Protein AF-A0A402B8P5-F1 (afdb_monomer_lite)

Sequence (203 aa):
MTGPEYLEHIAQLLLQYGIIQKVTAEMKRHAGEELHRHATGSYLQRWEVSSACLLETLRHFLPEAPQRLVWFDAEMDDSAYEDLVRRFAAATSGEWSPEQVEYSVNADKNVGDFHCTLDVDVRGAAIHGEWTTPSLKWVANDFLDLIEHIAQTHLSGGFVAIPMHDQTMLFAYLPHSCVRDLAALLDLLEHQYPDFVTFAHTF

Organism: NCBI:txid2014873

Foldseek 3Di:
DDQLVVLVVVQVLCCVLPLAVDDDPVLSVVLVVLQVVVVPPPDDDPQVSVLVSVVVVCCVSPVCFVQLKQKDFQF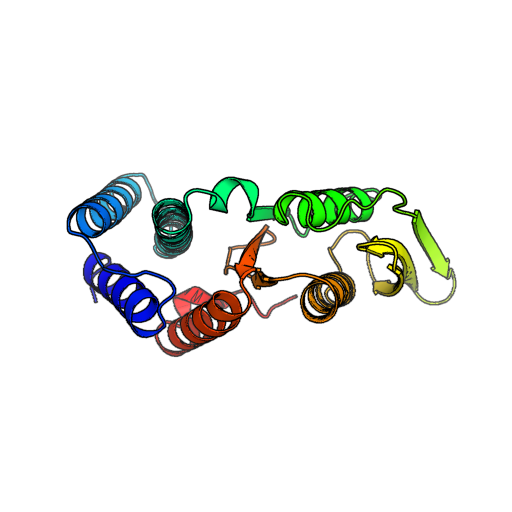DDPPCLLVSVQSNCSNQVPQDDFPDWDWDWDDPVPPLKIKIWTWGDGPNDTDIDIDIDSDPRGDDVSSVVVSQVCCVPRHQWGWAWRADDDRMTMIGTDGPSSRVSVNVVVVVCCVVPVVNHVPVPPD

Secondary structure (DSSP, 8-state):
--HHHHHHHHHHHHHHTTSSS---HHHHHHHHHHHHHHHHSTT--HHHHHHHHHHHHHHHH-TTGGGGEEEEESB--TTHHHHHHHHHHHHTTTS---S--EEEEEE-TTTSPEEEEEEEEETTEEEEEEEEES-TTB--HHHHHHHHHHHHHHSSEEEEEEP-STTEEEEEEEEHHHHHHHHHHHHHHHHH-GGGTTTTT--

Structure (mmCIF, N/CA/C/O backbone):
data_AF-A0A402B8P5-F1
#
_entry.id   AF-A0A402B8P5-F1
#
loop_
_atom_site.group_PDB
_atom_site.id
_atom_site.type_symbol
_atom_site.label_atom_id
_atom_site.label_alt_id
_atom_site.label_comp_id
_atom_site.label_asym_id
_atom_site.label_entity_id
_atom_site.label_seq_id
_atom_site.pdbx_PDB_ins_code
_atom_site.Cartn_x
_atom_site.Cartn_y
_atom_site.Cartn_z
_atom_site.occupancy
_atom_site.B_iso_or_equiv
_atom_site.auth_seq_id
_atom_site.auth_comp_id
_atom_site.auth_asym_id
_atom_site.auth_atom_id
_atom_site.pdbx_PDB_model_num
ATOM 1 N N . MET A 1 1 ? -12.156 23.850 -10.712 1.00 46.97 1 MET A N 1
ATOM 2 C CA . MET A 1 1 ? -12.027 23.875 -9.246 1.00 46.97 1 MET A CA 1
ATOM 3 C C . MET A 1 1 ? -10.675 24.426 -8.852 1.00 46.97 1 MET A C 1
ATOM 5 O O . MET A 1 1 ? -9.707 24.220 -9.579 1.00 46.97 1 MET A O 1
ATOM 9 N N . THR A 1 2 ? -10.614 25.117 -7.721 1.00 52.38 2 THR A N 1
ATOM 10 C CA . THR A 1 2 ? -9.363 25.491 -7.048 1.00 52.38 2 THR A CA 1
ATOM 11 C C . THR A 1 2 ? -8.866 24.328 -6.170 1.00 52.38 2 THR A C 1
ATOM 13 O O . THR A 1 2 ? -9.657 23.479 -5.768 1.00 52.38 2 THR A O 1
ATOM 16 N N . GLY A 1 3 ? -7.566 24.257 -5.859 1.00 52.09 3 GLY A N 1
ATOM 17 C CA . GLY A 1 3 ? -7.010 23.213 -4.975 1.00 52.09 3 GLY A CA 1
ATOM 18 C C . GLY A 1 3 ? -7.740 23.047 -3.622 1.00 52.09 3 GLY A C 1
ATOM 19 O O . GLY A 1 3 ? -7.945 21.916 -3.192 1.00 52.09 3 GLY A O 1
ATOM 20 N N . PRO A 1 4 ? -8.211 24.126 -2.966 1.00 53.16 4 PRO A N 1
ATOM 21 C CA . PRO A 1 4 ? -9.012 24.023 -1.742 1.00 53.16 4 PRO A CA 1
ATOM 22 C C . PRO A 1 4 ? -10.372 23.329 -1.923 1.00 53.16 4 PRO A C 1
ATOM 24 O O . PRO A 1 4 ? -10.773 22.551 -1.062 1.00 53.16 4 PRO A O 1
ATOM 27 N N . GLU A 1 5 ? -11.061 23.560 -3.046 1.00 55.88 5 GLU A N 1
ATOM 28 C CA . GLU A 1 5 ? -12.340 22.894 -3.358 1.00 55.88 5 GLU A CA 1
ATOM 29 C C . GLU A 1 5 ? -12.146 21.382 -3.547 1.00 55.88 5 GLU A C 1
ATOM 31 O O . GLU A 1 5 ? -12.995 20.588 -3.150 1.00 55.88 5 GLU A O 1
ATOM 36 N N . TYR A 1 6 ? -10.992 20.986 -4.088 1.00 55.72 6 TYR A N 1
ATOM 37 C CA . TYR A 1 6 ? -10.606 19.591 -4.283 1.00 55.72 6 TYR A CA 1
ATOM 38 C C . TYR A 1 6 ? -10.385 18.844 -2.956 1.00 55.72 6 TYR A C 1
ATOM 40 O O . TYR A 1 6 ? -10.921 17.754 -2.760 1.00 55.72 6 TYR A O 1
ATOM 48 N N . LEU A 1 7 ? -9.661 19.441 -2.003 1.00 56.81 7 LEU A N 1
ATOM 49 C CA . LEU A 1 7 ? -9.421 18.815 -0.692 1.00 56.81 7 LEU A CA 1
ATOM 50 C C . LEU A 1 7 ? -10.666 18.792 0.187 1.00 56.81 7 LEU A C 1
ATOM 52 O O . LEU A 1 7 ? -10.872 17.853 0.955 1.00 56.81 7 LEU A O 1
ATOM 56 N N . GLU A 1 8 ? -11.526 19.798 0.051 1.00 63.12 8 GLU A N 1
ATOM 57 C CA . GLU A 1 8 ? -12.833 19.787 0.692 1.00 63.12 8 GLU A CA 1
ATOM 58 C C . GLU A 1 8 ? -13.724 18.672 0.128 1.00 63.12 8 GLU A C 1
ATOM 60 O O . GLU A 1 8 ? -14.403 18.002 0.903 1.00 63.12 8 GLU A O 1
ATOM 65 N N . HIS A 1 9 ? -13.654 18.399 -1.178 1.00 58.34 9 HIS A N 1
ATOM 66 C CA . HIS A 1 9 ? -14.361 17.278 -1.794 1.00 58.34 9 HIS A CA 1
ATOM 67 C C . HIS A 1 9 ? -13.836 15.916 -1.311 1.00 58.34 9 HIS A C 1
ATOM 69 O O . HIS A 1 9 ? -14.629 15.076 -0.891 1.00 58.34 9 HIS A O 1
ATOM 75 N N . ILE A 1 10 ? -12.511 15.723 -1.264 1.00 61.00 10 ILE A N 1
ATOM 76 C CA . ILE A 1 10 ? -11.885 14.508 -0.709 1.00 61.00 10 ILE A CA 1
ATOM 77 C C . ILE A 1 10 ? -12.300 14.304 0.749 1.00 61.00 10 ILE A C 1
ATOM 79 O O . ILE A 1 10 ? -12.768 13.230 1.114 1.00 61.00 10 ILE A O 1
ATOM 83 N N . ALA A 1 11 ? -12.195 15.336 1.588 1.00 63.09 11 ALA A N 1
ATOM 84 C CA . ALA A 1 11 ? -12.572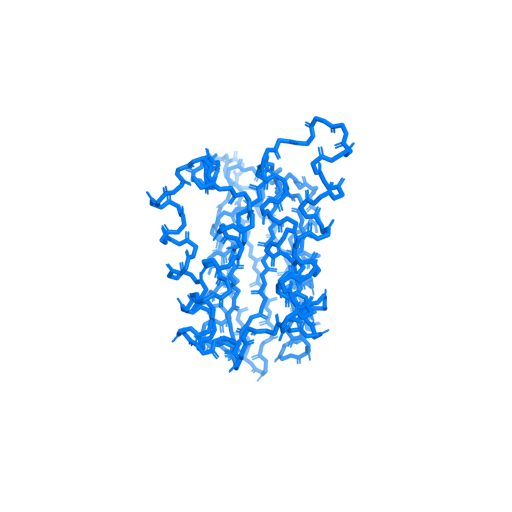 15.239 2.994 1.00 63.09 11 ALA A CA 1
ATOM 85 C C . ALA A 1 11 ? -14.074 14.952 3.176 1.00 63.09 11 ALA A C 1
ATOM 87 O O . ALA A 1 11 ? -14.452 14.190 4.063 1.00 63.09 11 ALA A O 1
ATOM 88 N N . GLN A 1 12 ? -14.942 15.524 2.336 1.00 63.09 12 GLN A N 1
ATOM 89 C CA . GLN A 1 12 ? -16.375 15.220 2.346 1.00 63.09 12 GLN A CA 1
ATOM 90 C C . GLN A 1 12 ? -16.668 13.779 1.926 1.00 63.09 12 GLN A C 1
ATOM 92 O O . GLN A 1 12 ? -17.519 13.145 2.544 1.00 63.09 12 GLN A O 1
ATOM 97 N N . LEU A 1 13 ? -15.949 13.243 0.939 1.00 55.53 13 LEU A N 1
ATOM 98 C CA . LEU A 1 13 ? -16.084 11.845 0.536 1.00 55.53 13 LEU A CA 1
ATOM 99 C C . LEU A 1 13 ? -15.593 10.908 1.646 1.00 55.53 13 LEU A C 1
ATOM 101 O O . LEU A 1 13 ? -16.331 10.016 2.054 1.00 55.53 13 LEU A O 1
ATOM 105 N N . LEU A 1 14 ? -14.423 11.174 2.235 1.00 58.31 14 LEU A N 1
ATOM 106 C CA . LEU A 1 14 ? -13.923 10.427 3.396 1.00 58.31 14 LEU A CA 1
ATOM 107 C C . LEU A 1 14 ? -14.926 10.440 4.567 1.00 58.31 14 LEU A C 1
ATOM 109 O O . LEU A 1 14 ? -15.064 9.441 5.274 1.00 58.31 14 LEU A O 1
ATOM 113 N N . LEU A 1 15 ? -15.636 11.559 4.777 1.00 61.94 15 LEU A N 1
ATOM 114 C CA . LEU A 1 15 ? -16.684 11.682 5.797 1.00 61.94 15 LEU A CA 1
ATOM 115 C C . LEU A 1 15 ? -17.937 10.883 5.429 1.00 61.94 15 LEU A C 1
ATOM 117 O O . LEU A 1 15 ? -18.486 10.183 6.275 1.00 61.94 15 LEU A O 1
ATOM 121 N N . GLN A 1 16 ? -18.390 10.988 4.179 1.00 57.91 16 GLN A N 1
ATOM 122 C CA . GLN A 1 16 ? -19.566 10.282 3.669 1.00 57.91 16 GLN A CA 1
ATOM 123 C C . GLN A 1 16 ? -19.410 8.766 3.794 1.00 57.91 16 GLN A C 1
ATOM 125 O O . GLN A 1 16 ? -20.371 8.080 4.139 1.00 57.91 16 GLN A O 1
ATOM 130 N N . TYR A 1 17 ? -18.207 8.259 3.543 1.00 49.62 17 TYR A N 1
ATOM 131 C CA . TYR A 1 17 ? -17.907 6.841 3.675 1.00 49.62 17 TYR A CA 1
ATOM 132 C C . TYR A 1 17 ? -17.532 6.418 5.107 1.00 49.62 17 TYR A C 1
ATOM 134 O O . TYR A 1 17 ? -17.361 5.242 5.387 1.00 49.62 17 TYR A O 1
ATOM 142 N N . GLY A 1 18 ? -17.453 7.347 6.063 1.00 48.06 18 GLY A N 1
ATOM 143 C CA . GLY A 1 18 ? -17.183 7.012 7.465 1.00 48.06 18 GLY A CA 1
ATOM 144 C C . GLY A 1 18 ? -15.732 6.626 7.761 1.00 48.06 18 GLY A C 1
ATOM 145 O O . GLY A 1 18 ? -15.447 6.167 8.867 1.00 48.06 18 GLY A O 1
ATOM 146 N N . ILE A 1 19 ? -14.807 6.869 6.823 1.00 52.03 19 ILE A N 1
ATOM 147 C CA . ILE A 1 19 ? -13.357 6.780 7.067 1.00 52.03 19 ILE A CA 1
ATOM 148 C C . ILE A 1 19 ? -12.959 7.801 8.137 1.00 52.03 19 ILE A C 1
ATOM 150 O O . ILE A 1 19 ? -12.095 7.545 8.975 1.00 52.03 19 ILE A O 1
ATOM 154 N N . ILE A 1 20 ? -13.622 8.960 8.133 1.00 53.94 20 ILE A N 1
ATOM 155 C CA . ILE A 1 20 ? -13.419 10.029 9.110 1.00 53.94 20 ILE A CA 1
ATOM 156 C C . ILE A 1 20 ? -14.757 10.380 9.754 1.00 53.94 20 ILE A C 1
ATOM 158 O O . ILE A 1 20 ? -15.797 10.365 9.104 1.00 53.94 20 ILE A O 1
ATOM 162 N N . GLN A 1 21 ? -14.746 10.739 11.037 1.00 54.84 21 GLN A N 1
ATOM 163 C CA . GLN A 1 21 ? -15.988 11.051 11.759 1.00 54.84 21 GLN A CA 1
ATOM 164 C C . GLN A 1 21 ? -16.497 12.481 11.525 1.00 54.84 21 GLN A C 1
ATOM 166 O O . GLN A 1 21 ? -17.674 12.761 11.748 1.00 54.84 21 GLN A O 1
ATOM 171 N N . LYS A 1 22 ? -15.617 13.413 11.135 1.00 64.25 22 LYS A N 1
ATOM 172 C CA . LYS A 1 22 ? -15.956 14.817 10.850 1.00 64.25 22 LYS A CA 1
ATOM 173 C C . LYS A 1 22 ? -14.858 15.507 10.043 1.00 64.25 22 LYS A C 1
ATOM 175 O O . LYS A 1 22 ? -13.682 15.202 10.216 1.00 64.25 22 LYS A O 1
ATOM 180 N N . VAL A 1 23 ? -15.241 16.513 9.256 1.00 57.38 23 VAL A N 1
ATOM 181 C CA . VAL A 1 23 ? -14.299 17.469 8.655 1.00 57.38 23 VAL A CA 1
ATOM 182 C C . VAL A 1 23 ? -14.128 18.667 9.591 1.00 57.38 23 VAL A C 1
ATOM 184 O O . VAL A 1 23 ? -15.070 19.434 9.787 1.00 57.38 23 VAL A O 1
ATOM 187 N N . THR A 1 24 ? -12.952 18.834 10.204 1.00 64.44 24 THR A N 1
ATOM 188 C CA . THR A 1 24 ? -12.683 19.946 11.137 1.00 64.44 24 THR A CA 1
ATOM 189 C C . THR A 1 24 ? -12.107 21.177 10.431 1.00 64.44 24 THR A C 1
ATOM 191 O O . THR A 1 24 ? -11.555 21.092 9.336 1.00 64.44 24 THR A O 1
ATOM 194 N N . ALA A 1 25 ? -12.215 22.347 11.068 1.00 62.69 25 ALA A N 1
ATOM 195 C CA . ALA A 1 25 ? -11.606 23.580 10.563 1.00 62.69 25 ALA A CA 1
ATOM 196 C C . ALA A 1 25 ? -10.068 23.502 10.519 1.00 62.69 25 ALA A C 1
ATOM 198 O O . ALA A 1 25 ? -9.443 24.084 9.637 1.00 62.69 25 ALA A O 1
ATOM 199 N N . GLU A 1 26 ? -9.463 22.753 11.442 1.00 61.00 26 GLU A N 1
ATOM 200 C CA . GLU A 1 26 ? -8.016 22.560 11.514 1.00 61.00 26 GLU A CA 1
ATOM 201 C C . GLU A 1 26 ? -7.486 21.727 10.348 1.00 61.00 26 GLU A C 1
ATOM 203 O O . GLU A 1 26 ? -6.471 22.081 9.755 1.00 61.00 26 GLU A O 1
ATOM 208 N N . MET A 1 27 ? -8.234 20.704 9.938 1.00 57.59 27 MET A N 1
ATOM 209 C CA . MET A 1 27 ? -7.926 19.929 8.739 1.00 57.59 27 MET A CA 1
ATOM 210 C C . MET A 1 27 ? -7.977 20.777 7.473 1.00 57.59 27 MET A C 1
ATOM 212 O O . MET A 1 27 ? -7.067 20.712 6.656 1.00 57.59 27 MET A O 1
ATOM 216 N N . LYS A 1 28 ? -9.018 21.609 7.323 1.00 56.91 28 LYS A N 1
ATOM 217 C CA . LYS A 1 28 ? -9.129 22.525 6.179 1.00 56.91 28 LYS A CA 1
ATOM 218 C C . LYS A 1 28 ? -7.974 23.527 6.158 1.00 56.91 28 LYS A C 1
ATOM 220 O O . LYS A 1 28 ? -7.437 23.815 5.092 1.00 56.91 28 LYS A O 1
ATOM 225 N N . ARG A 1 29 ? -7.574 24.029 7.333 1.00 62.81 29 ARG A N 1
ATOM 226 C CA . ARG A 1 29 ? -6.425 24.929 7.490 1.00 62.81 29 ARG A CA 1
ATOM 227 C C . ARG A 1 29 ? -5.124 24.242 7.072 1.00 62.81 29 ARG A C 1
ATOM 229 O O . ARG A 1 29 ? -4.419 24.797 6.243 1.00 62.81 29 ARG A O 1
ATOM 236 N N . HIS A 1 30 ? -4.841 23.042 7.578 1.00 59.81 30 HIS A N 1
ATOM 237 C CA . HIS A 1 30 ? -3.630 22.290 7.232 1.00 59.81 30 HIS A CA 1
ATOM 238 C C . HIS A 1 30 ? -3.570 21.931 5.747 1.00 59.81 30 HIS A C 1
ATOM 240 O O . HIS A 1 30 ? -2.569 22.195 5.092 1.00 59.81 30 HIS A O 1
ATOM 246 N N . ALA A 1 31 ? -4.667 21.413 5.198 1.00 56.94 31 ALA A N 1
ATOM 247 C CA . ALA A 1 31 ? -4.802 21.109 3.780 1.00 56.94 31 ALA A CA 1
ATOM 248 C C . ALA A 1 31 ? -4.542 22.357 2.905 1.00 56.94 31 ALA A C 1
ATOM 250 O O . ALA A 1 31 ? -3.816 22.297 1.913 1.00 56.94 31 ALA A O 1
ATOM 251 N N . GLY A 1 32 ? -5.077 23.515 3.313 1.00 55.91 32 GLY A N 1
ATOM 252 C CA . GLY A 1 32 ? -4.828 24.805 2.666 1.00 55.91 32 GLY A CA 1
ATOM 253 C C . GLY A 1 32 ? -3.391 25.319 2.822 1.00 55.91 32 GLY A C 1
ATOM 254 O O . GLY A 1 32 ? -2.848 25.890 1.879 1.00 55.91 32 GLY A O 1
ATOM 255 N N . GLU A 1 33 ? -2.760 25.110 3.978 1.00 63.38 33 GLU A N 1
ATOM 256 C CA . GLU A 1 33 ? -1.367 25.488 4.244 1.00 63.38 33 GLU A CA 1
ATOM 257 C C . GLU A 1 33 ? -0.375 24.640 3.447 1.00 63.38 33 GLU A C 1
ATOM 259 O O . GLU A 1 33 ? 0.586 25.196 2.918 1.00 63.38 33 GLU A O 1
ATOM 264 N N . GLU A 1 34 ? -0.617 23.335 3.303 1.00 58.12 34 GLU A N 1
ATOM 265 C CA . GLU A 1 34 ? 0.190 22.459 2.446 1.00 58.12 34 GLU A CA 1
ATOM 266 C C . GLU A 1 34 ? 0.017 22.820 0.971 1.00 58.12 34 GLU A C 1
ATOM 268 O O . GLU A 1 34 ? 1.008 23.054 0.281 1.00 58.12 34 GLU A O 1
ATOM 273 N N . LEU A 1 35 ? -1.225 22.998 0.501 1.00 53.78 35 LEU A N 1
ATOM 274 C CA . LEU A 1 35 ? -1.493 23.530 -0.841 1.00 53.78 35 LEU A CA 1
ATOM 275 C C . LEU A 1 35 ? -0.738 24.835 -1.092 1.00 53.78 35 LEU A C 1
ATOM 277 O O . LEU A 1 35 ? -0.148 25.009 -2.154 1.00 53.78 35 LEU A O 1
ATOM 281 N N . HIS A 1 36 ? -0.756 25.758 -0.129 1.00 56.53 36 HIS A N 1
ATOM 282 C CA . HIS A 1 36 ? -0.092 27.050 -0.257 1.00 56.53 36 HIS A CA 1
ATOM 283 C C . HIS A 1 36 ? 1.436 26.920 -0.253 1.00 56.53 36 HIS A C 1
ATOM 285 O O . HIS A 1 36 ? 2.105 27.557 -1.069 1.00 56.53 36 HIS A O 1
ATOM 291 N N . ARG A 1 37 ? 1.994 26.072 0.619 1.00 60.69 37 ARG A N 1
ATOM 292 C CA . ARG A 1 37 ? 3.434 25.789 0.703 1.00 60.69 37 ARG A CA 1
ATOM 293 C C . ARG A 1 37 ? 3.951 25.157 -0.585 1.00 60.69 37 ARG A C 1
ATOM 295 O O . ARG A 1 37 ? 4.964 25.598 -1.120 1.00 60.69 37 ARG A O 1
ATOM 302 N N . HIS A 1 38 ? 3.222 24.189 -1.126 1.00 52.88 38 HIS A N 1
ATOM 303 C CA . HIS A 1 38 ? 3.582 23.528 -2.374 1.00 52.88 38 HIS A CA 1
ATOM 304 C C . HIS A 1 38 ? 3.302 24.391 -3.614 1.00 52.88 38 HIS A C 1
ATOM 306 O O . HIS A 1 38 ? 4.047 24.318 -4.582 1.00 52.88 38 HIS A O 1
ATOM 312 N N . ALA A 1 39 ? 2.303 25.280 -3.581 1.00 51.38 39 ALA A N 1
ATOM 313 C CA . ALA A 1 39 ? 2.069 26.252 -4.654 1.00 51.38 39 ALA A CA 1
ATOM 314 C C . ALA A 1 39 ? 3.121 27.379 -4.708 1.00 51.38 39 ALA A C 1
ATOM 316 O O . ALA A 1 39 ? 3.246 28.048 -5.733 1.00 51.38 39 ALA A O 1
ATOM 317 N N . THR A 1 40 ? 3.850 27.623 -3.613 1.00 52.66 40 THR A N 1
ATOM 318 C CA . THR A 1 40 ? 4.857 28.696 -3.501 1.00 52.66 40 THR A CA 1
ATOM 319 C C . THR A 1 40 ? 6.299 28.191 -3.636 1.00 52.66 40 THR A C 1
ATOM 321 O O . THR A 1 40 ? 7.186 28.984 -3.957 1.00 52.66 40 THR A O 1
ATOM 324 N N . GLY A 1 41 ? 6.543 26.886 -3.467 1.00 47.91 41 GLY A N 1
ATOM 325 C CA . GLY A 1 41 ? 7.823 26.228 -3.742 1.00 47.91 41 GLY A CA 1
ATOM 326 C C . GLY A 1 41 ? 7.895 25.696 -5.176 1.00 47.91 41 GLY A C 1
ATOM 327 O O . GLY A 1 41 ? 7.225 24.730 -5.501 1.00 47.91 41 GLY A O 1
ATOM 328 N N . SER A 1 42 ? 8.684 26.357 -6.028 1.00 44.59 42 SER A N 1
ATOM 329 C CA . SER A 1 42 ? 9.164 25.937 -7.365 1.00 44.59 42 SER A CA 1
ATOM 330 C C . SER A 1 42 ? 8.535 24.691 -8.023 1.00 44.59 42 SER A C 1
ATOM 332 O O . SER A 1 42 ? 8.811 23.583 -7.585 1.00 44.59 42 SER A O 1
ATOM 334 N N . TYR A 1 43 ? 7.846 24.879 -9.159 1.00 43.19 43 TYR A N 1
ATOM 335 C CA . TYR A 1 43 ? 7.595 23.895 -10.240 1.00 43.19 43 TYR A CA 1
ATOM 336 C C . TYR A 1 43 ? 7.161 22.464 -9.867 1.00 43.19 43 TYR A C 1
ATOM 338 O O . TYR A 1 43 ? 7.192 21.599 -10.740 1.00 43.19 43 TYR A O 1
ATOM 346 N N . LEU A 1 44 ? 6.700 22.207 -8.644 1.00 44.59 44 LEU A N 1
ATOM 347 C CA . LEU A 1 44 ? 6.038 20.947 -8.341 1.00 44.59 44 LEU A CA 1
ATOM 348 C C . LEU A 1 44 ? 4.745 20.909 -9.153 1.00 44.59 44 LEU A C 1
ATOM 350 O O . LEU A 1 44 ? 3.937 21.851 -9.140 1.00 44.59 44 LEU A O 1
ATOM 354 N N . GLN A 1 45 ? 4.596 19.862 -9.954 1.00 53.22 45 GLN A N 1
ATOM 355 C CA . GLN A 1 45 ? 3.430 19.713 -10.807 1.00 53.22 45 GLN A CA 1
ATOM 356 C C . GLN A 1 45 ? 2.202 19.523 -9.902 1.00 53.22 45 GLN A C 1
ATOM 358 O O . GLN A 1 45 ? 2.298 18.979 -8.805 1.00 53.22 45 GLN A O 1
ATOM 363 N N . ARG A 1 46 ? 1.027 20.016 -10.323 1.00 51.59 46 ARG A N 1
ATOM 364 C CA . ARG A 1 46 ? -0.193 20.099 -9.484 1.00 51.59 46 ARG A CA 1
ATOM 365 C C . ARG A 1 46 ? -0.564 18.797 -8.749 1.00 51.59 46 ARG A C 1
ATOM 367 O O . ARG A 1 46 ? -1.269 18.873 -7.750 1.00 51.59 46 ARG A O 1
ATOM 374 N N . TRP A 1 47 ? -0.104 17.646 -9.229 1.00 51.00 47 TRP A N 1
ATOM 375 C CA . TRP A 1 47 ? -0.388 16.314 -8.706 1.00 51.00 47 TRP A CA 1
ATOM 376 C C . TRP A 1 47 ? 0.541 15.872 -7.556 1.00 51.00 47 TRP A C 1
ATOM 378 O O . TRP A 1 47 ? 0.064 15.181 -6.660 1.00 51.00 47 TRP A O 1
ATOM 388 N N . GLU A 1 48 ? 1.801 16.329 -7.476 1.00 51.34 48 GLU A N 1
ATOM 389 C CA . GLU A 1 48 ? 2.673 16.073 -6.303 1.00 51.34 48 GLU A CA 1
ATOM 390 C C . GLU A 1 48 ? 2.037 16.664 -5.046 1.00 51.34 48 GLU A C 1
ATOM 392 O O . GLU A 1 48 ? 2.060 16.085 -3.961 1.00 51.34 48 GLU A O 1
ATOM 397 N N . VAL A 1 49 ? 1.368 17.801 -5.239 1.00 55.56 49 VAL A N 1
ATOM 398 C CA . VAL A 1 49 ? 0.559 18.465 -4.224 1.00 55.56 49 VAL A CA 1
ATOM 399 C C . VAL A 1 49 ? -0.658 17.623 -3.846 1.00 55.56 49 VAL A C 1
ATOM 401 O O . VAL A 1 49 ? -1.018 17.584 -2.676 1.00 55.56 49 VAL A O 1
ATOM 404 N N . SER A 1 50 ? -1.283 16.917 -4.791 1.00 56.28 50 SER A N 1
ATOM 405 C CA . SER A 1 50 ? -2.451 16.068 -4.533 1.00 56.28 50 SER A CA 1
ATOM 406 C C . SER A 1 50 ? -2.099 14.805 -3.743 1.00 56.28 50 SER A C 1
ATOM 408 O O . SER A 1 50 ? -2.794 14.517 -2.770 1.00 56.28 50 SER A O 1
ATOM 410 N N . SER A 1 51 ? -1.013 14.100 -4.084 1.00 57.91 51 SER A N 1
ATOM 411 C CA . SER A 1 51 ? -0.558 12.922 -3.324 1.00 57.91 51 SER A CA 1
ATOM 412 C C . SER A 1 51 ? -0.007 13.311 -1.951 1.00 57.91 51 SER A C 1
ATOM 414 O O . SER A 1 51 ? -0.343 12.660 -0.964 1.00 57.91 51 SER A O 1
ATOM 416 N N . ALA A 1 52 ? 0.746 14.415 -1.841 1.00 61.12 52 ALA A N 1
ATOM 417 C CA . ALA A 1 52 ? 1.195 14.948 -0.550 1.00 61.12 52 ALA A CA 1
ATOM 418 C C . ALA A 1 52 ? 0.016 15.387 0.333 1.00 61.12 52 ALA A C 1
ATOM 420 O O . ALA A 1 52 ? -0.016 15.088 1.527 1.00 61.12 52 ALA A O 1
ATOM 421 N N . CYS A 1 53 ? -0.999 16.033 -0.251 1.00 60.06 53 CYS A N 1
ATOM 422 C CA . CYS A 1 53 ? -2.210 16.391 0.479 1.00 60.06 53 CYS A CA 1
ATOM 423 C C . CYS A 1 53 ? -3.021 15.159 0.881 1.00 60.06 53 CYS A C 1
ATOM 425 O O . CYS A 1 53 ? -3.533 15.145 1.994 1.00 60.06 53 CYS A O 1
ATOM 427 N N . LEU A 1 54 ? -3.141 14.131 0.034 1.00 65.44 54 LEU A N 1
ATOM 428 C CA . LEU A 1 54 ? -3.808 12.874 0.385 1.00 65.44 54 LEU A CA 1
ATOM 429 C C . LEU A 1 54 ? -3.055 12.147 1.506 1.00 65.44 54 LEU A C 1
ATOM 431 O O . LEU A 1 54 ? -3.679 11.700 2.460 1.00 65.44 54 LEU A O 1
ATOM 435 N N . LEU A 1 55 ? -1.726 12.098 1.443 1.00 64.38 55 LEU A N 1
ATOM 436 C CA . LEU A 1 55 ? -0.870 11.569 2.503 1.00 64.38 55 LEU A CA 1
ATOM 437 C C . LEU A 1 55 ? -1.054 12.320 3.820 1.00 64.38 55 LEU A C 1
ATOM 439 O O . LEU A 1 55 ? -1.244 11.683 4.849 1.00 64.38 55 LEU A O 1
ATOM 443 N N . GLU A 1 56 ? -1.042 13.653 3.813 1.00 62.56 56 GLU A N 1
ATOM 444 C CA . GLU A 1 56 ? -1.250 14.428 5.043 1.00 62.56 56 GLU A CA 1
ATOM 445 C C . GLU A 1 56 ? -2.681 14.343 5.569 1.00 62.56 56 GLU A C 1
ATOM 447 O O . GLU A 1 56 ? -2.916 14.271 6.774 1.00 62.56 56 GLU A O 1
ATOM 452 N N . THR A 1 57 ? -3.646 14.264 4.659 1.00 63.53 57 THR A N 1
ATOM 453 C CA . THR A 1 57 ? -5.042 13.955 4.965 1.00 63.53 57 THR A CA 1
ATOM 454 C C . THR A 1 57 ? -5.101 12.611 5.697 1.00 63.53 57 THR A C 1
ATOM 456 O O . THR A 1 57 ? -5.569 12.549 6.833 1.00 63.53 57 THR A O 1
ATOM 459 N N . LEU A 1 58 ? -4.519 11.554 5.125 1.00 65.81 58 LEU A N 1
ATOM 460 C CA . LEU A 1 58 ? -4.434 10.233 5.749 1.00 65.81 58 LEU A CA 1
ATOM 461 C C . LEU A 1 58 ? -3.698 10.275 7.095 1.00 65.81 58 LEU A C 1
ATOM 463 O O . LEU A 1 58 ? -4.214 9.728 8.062 1.00 65.81 58 LEU A O 1
ATOM 467 N N . ARG A 1 59 ? -2.561 10.972 7.209 1.00 65.06 59 ARG A N 1
ATOM 468 C CA . ARG A 1 59 ? -1.805 11.136 8.467 1.00 65.06 59 ARG A CA 1
ATOM 469 C C . ARG A 1 59 ? -2.610 11.818 9.566 1.00 65.06 59 ARG A C 1
ATOM 471 O O . ARG A 1 59 ? -2.506 11.435 10.729 1.00 65.06 59 ARG A O 1
ATOM 478 N N . HIS A 1 60 ? -3.404 12.825 9.217 1.00 58.84 60 HIS A N 1
ATOM 479 C CA . HIS A 1 60 ? -4.235 13.536 10.183 1.00 58.84 60 HIS A CA 1
ATOM 480 C C . HIS A 1 60 ? -5.417 12.682 10.660 1.00 58.84 60 HIS A C 1
ATOM 482 O O . HIS A 1 60 ? -5.822 12.758 11.819 1.00 58.84 60 HIS A O 1
ATOM 488 N N . PHE A 1 61 ? -5.976 11.859 9.774 1.00 54.06 61 PHE A N 1
ATOM 489 C CA . PHE A 1 61 ? -7.135 11.019 10.083 1.00 54.06 61 PHE A CA 1
ATOM 490 C C . PHE A 1 61 ? -6.806 9.681 10.713 1.00 54.06 61 PHE A C 1
ATOM 492 O O . PHE A 1 61 ? -7.622 9.104 11.429 1.00 54.06 61 PHE A O 1
ATOM 499 N N . LEU A 1 62 ? -5.609 9.198 10.441 1.00 62.72 62 LEU A N 1
ATOM 500 C CA . LEU A 1 62 ? -5.085 7.946 10.921 1.00 62.72 62 LEU A CA 1
ATOM 501 C C . LEU A 1 62 ? -3.741 8.301 11.554 1.00 62.72 62 LEU A C 1
ATOM 503 O O . LEU A 1 62 ? -2.717 8.226 10.887 1.00 62.72 62 LEU A O 1
ATOM 507 N N . PRO A 1 63 ? -3.705 8.730 12.825 1.00 59.28 63 PRO A N 1
ATOM 508 C CA . PRO A 1 63 ? -2.453 9.126 13.474 1.00 59.28 63 PRO A CA 1
ATOM 509 C C . PRO A 1 63 ? -1.422 7.984 13.532 1.00 59.28 63 PRO A C 1
ATOM 511 O O . PRO A 1 63 ? -0.226 8.234 13.648 1.00 59.28 63 PRO A O 1
ATOM 514 N N . GLU A 1 64 ? -1.869 6.733 13.387 1.00 65.88 64 GLU A N 1
ATOM 515 C CA . GLU A 1 64 ? -1.011 5.553 13.224 1.00 65.88 64 GLU A CA 1
ATOM 516 C C . GLU A 1 64 ? -0.545 5.322 11.773 1.00 65.88 64 GLU A C 1
ATOM 518 O O . GLU A 1 64 ? 0.370 4.534 11.544 1.00 65.88 64 GLU A O 1
ATOM 523 N N . ALA A 1 65 ? -1.126 6.012 10.782 1.00 62.84 65 ALA A N 1
ATOM 524 C CA . ALA A 1 65 ? -0.851 5.805 9.362 1.00 62.84 65 ALA A CA 1
ATOM 525 C C . ALA A 1 65 ? 0.621 5.879 8.982 1.00 62.84 65 ALA A C 1
ATOM 527 O O . ALA A 1 65 ? 1.004 5.027 8.196 1.00 62.84 65 ALA A O 1
ATOM 528 N N . PRO A 1 66 ? 1.482 6.778 9.508 1.00 68.12 66 PRO A N 1
ATOM 529 C CA . PRO A 1 66 ? 2.887 6.788 9.102 1.00 68.12 66 PRO A CA 1
ATOM 530 C C . PRO A 1 66 ? 3.581 5.429 9.259 1.00 68.12 66 PRO A C 1
ATOM 532 O O . PRO A 1 66 ? 4.455 5.104 8.467 1.00 68.12 66 PRO A O 1
ATOM 535 N N . GLN A 1 67 ? 3.180 4.640 10.261 1.00 80.25 67 GLN A N 1
ATOM 536 C CA . GLN A 1 67 ? 3.714 3.298 10.505 1.00 80.25 67 GLN A 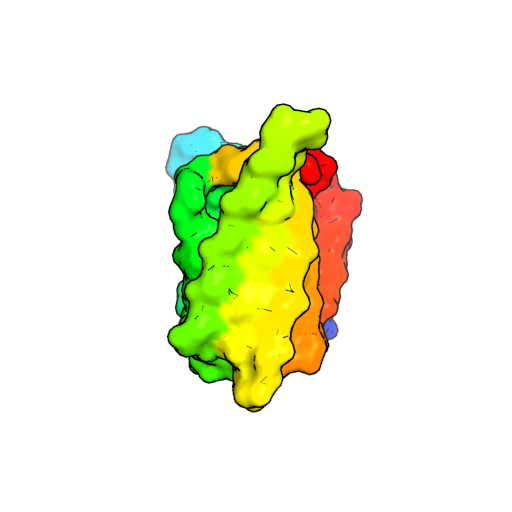CA 1
ATOM 537 C C . GLN A 1 67 ? 3.006 2.216 9.685 1.00 80.25 67 GLN A C 1
ATOM 539 O O . GLN A 1 67 ? 3.496 1.099 9.630 1.00 80.25 67 GLN A O 1
ATOM 544 N N . ARG A 1 68 ? 1.877 2.549 9.050 1.00 85.19 68 ARG A N 1
ATOM 545 C CA . ARG A 1 68 ? 1.037 1.686 8.207 1.00 85.19 68 ARG A CA 1
ATOM 546 C C . ARG A 1 68 ? 1.199 1.965 6.709 1.00 85.19 68 ARG A C 1
ATOM 548 O O . ARG A 1 68 ? 0.409 1.471 5.905 1.00 85.19 68 ARG A O 1
ATOM 555 N N . LEU A 1 69 ? 2.181 2.784 6.336 1.00 87.88 69 LEU A N 1
ATOM 556 C CA . LEU A 1 69 ? 2.518 3.073 4.947 1.00 87.88 69 LEU A CA 1
ATOM 557 C C . LEU A 1 69 ? 3.685 2.198 4.494 1.00 87.88 69 LEU A C 1
ATOM 559 O O . LEU A 1 69 ? 4.679 2.053 5.204 1.00 87.88 69 LEU A O 1
ATOM 563 N N . VAL A 1 70 ? 3.579 1.676 3.278 1.00 89.62 70 VAL A N 1
ATOM 564 C CA . VAL A 1 70 ? 4.653 0.957 2.592 1.00 89.62 70 VAL A CA 1
ATOM 565 C C . VAL A 1 70 ? 5.030 1.771 1.370 1.00 89.62 70 VAL A C 1
ATOM 567 O O . VAL A 1 70 ? 4.209 1.968 0.481 1.00 89.62 70 VAL A O 1
ATOM 570 N N . TRP A 1 71 ? 6.262 2.266 1.348 1.00 88.94 71 TRP A N 1
ATOM 571 C CA . TRP A 1 71 ? 6.793 3.083 0.264 1.00 88.94 71 TRP A CA 1
ATOM 572 C C . TRP A 1 71 ? 8.042 2.425 -0.317 1.00 88.94 71 TRP A C 1
ATOM 574 O O . TRP A 1 71 ? 8.933 1.998 0.435 1.00 88.94 71 TRP A O 1
ATOM 584 N N . PHE A 1 72 ? 8.093 2.320 -1.640 1.00 87.94 72 PHE A N 1
ATOM 585 C CA . PHE A 1 72 ? 9.226 1.755 -2.362 1.00 87.94 72 PHE A CA 1
ATOM 586 C C . PHE A 1 72 ? 9.290 2.265 -3.799 1.00 87.94 72 PHE A C 1
ATOM 588 O O . PHE A 1 72 ? 8.293 2.717 -4.359 1.00 87.94 72 PHE A O 1
ATOM 595 N N . ASP A 1 73 ? 10.484 2.180 -4.373 1.00 88.00 73 ASP A N 1
ATOM 596 C CA . ASP A 1 73 ? 10.685 2.266 -5.813 1.00 88.00 73 ASP A CA 1
ATOM 597 C C . ASP A 1 73 ? 10.404 0.885 -6.418 1.00 88.00 73 ASP A C 1
ATOM 599 O O . ASP A 1 73 ? 10.838 -0.131 -5.869 1.00 88.00 73 ASP A O 1
ATOM 603 N N . ALA A 1 74 ? 9.620 0.839 -7.489 1.00 86.69 74 ALA A N 1
ATOM 604 C CA . ALA A 1 74 ? 9.318 -0.373 -8.226 1.00 86.69 74 ALA A CA 1
ATOM 605 C C . ALA A 1 74 ? 10.557 -0.892 -8.958 1.00 86.69 74 ALA A C 1
ATOM 607 O O . ALA A 1 74 ? 10.600 -2.091 -9.230 1.00 86.69 74 ALA A O 1
ATOM 608 N N . GLU A 1 75 ? 11.552 -0.039 -9.249 1.00 88.25 75 GLU A N 1
ATOM 609 C CA . GLU A 1 75 ? 12.873 -0.491 -9.682 1.00 88.25 75 GLU A CA 1
ATOM 610 C C . GLU A 1 75 ? 13.621 -1.129 -8.498 1.00 88.25 75 GLU A C 1
ATOM 612 O O . GLU A 1 75 ? 13.805 -0.526 -7.440 1.00 88.25 75 GLU A O 1
ATOM 617 N N . MET A 1 76 ? 14.050 -2.378 -8.672 1.00 81.31 76 MET A N 1
ATOM 618 C CA . MET A 1 76 ? 14.568 -3.227 -7.600 1.00 81.31 76 MET A CA 1
ATOM 619 C C . MET A 1 76 ? 16.009 -3.693 -7.815 1.00 81.31 76 MET A C 1
ATOM 621 O O . MET A 1 76 ? 16.472 -3.867 -8.946 1.00 81.31 76 MET A O 1
ATOM 625 N N . ASP A 1 77 ? 16.680 -3.988 -6.695 1.00 71.19 77 ASP A N 1
ATOM 626 C CA . ASP A 1 77 ? 17.855 -4.860 -6.652 1.00 71.19 77 ASP A CA 1
ATOM 627 C C . ASP A 1 77 ? 17.475 -6.333 -6.393 1.00 71.19 77 ASP A C 1
ATOM 629 O O . ASP A 1 77 ? 16.348 -6.654 -6.007 1.00 71.19 77 ASP A O 1
ATOM 633 N N . ASP A 1 78 ? 18.431 -7.244 -6.603 1.00 61.75 78 ASP A N 1
ATOM 634 C CA . ASP A 1 78 ? 18.231 -8.701 -6.554 1.00 61.75 78 ASP A CA 1
ATOM 635 C C . ASP A 1 78 ? 17.736 -9.241 -5.185 1.00 61.75 78 ASP A C 1
ATOM 637 O O . ASP A 1 78 ? 17.333 -10.403 -5.102 1.00 61.75 78 ASP A O 1
ATOM 641 N N . SER A 1 79 ? 17.743 -8.432 -4.114 1.00 62.84 79 SER A N 1
ATOM 642 C CA . SER A 1 79 ? 17.339 -8.820 -2.747 1.00 62.84 79 SER A CA 1
ATOM 643 C C . SER A 1 79 ? 16.019 -8.209 -2.261 1.00 62.84 79 SER A C 1
ATOM 645 O O . SER A 1 79 ? 15.609 -8.434 -1.121 1.00 62.84 79 SER A O 1
ATOM 647 N N . ALA A 1 80 ? 15.320 -7.450 -3.101 1.00 78.50 80 ALA A N 1
ATOM 648 C CA . ALA A 1 80 ? 14.313 -6.527 -2.593 1.00 78.50 80 ALA A CA 1
ATOM 649 C C . ALA A 1 80 ? 12.941 -7.146 -2.234 1.00 78.50 80 ALA A C 1
ATOM 651 O O . ALA A 1 80 ? 12.203 -6.535 -1.463 1.00 78.50 80 ALA A O 1
ATOM 652 N N . TYR A 1 81 ? 12.594 -8.367 -2.670 1.00 87.75 81 TYR A N 1
ATOM 653 C CA . TYR A 1 81 ? 11.290 -8.967 -2.319 1.00 87.75 81 TYR A CA 1
ATOM 654 C C . TYR A 1 81 ? 11.161 -9.329 -0.834 1.00 87.75 81 TYR A C 1
ATOM 656 O O . TYR A 1 81 ? 10.130 -9.043 -0.229 1.00 87.75 81 TYR A O 1
ATOM 664 N N . GLU A 1 82 ? 12.196 -9.907 -0.218 1.00 87.88 82 GLU A N 1
ATOM 665 C CA . GLU A 1 82 ? 12.170 -10.227 1.218 1.00 87.88 82 GLU A CA 1
ATOM 666 C C . GLU A 1 82 ? 12.024 -8.952 2.064 1.00 87.88 82 GLU A C 1
ATOM 668 O O . GLU A 1 82 ? 11.204 -8.887 2.984 1.00 87.88 82 GLU A O 1
ATOM 673 N N . ASP A 1 83 ? 12.770 -7.906 1.709 1.00 88.56 83 ASP A N 1
ATOM 674 C CA . ASP A 1 83 ? 12.676 -6.604 2.362 1.00 88.56 83 ASP A CA 1
ATOM 675 C C . ASP A 1 83 ? 11.297 -5.963 2.169 1.00 88.56 83 ASP A C 1
ATOM 677 O O . ASP A 1 83 ? 10.748 -5.388 3.115 1.00 88.56 83 ASP A O 1
ATOM 681 N N . LEU A 1 84 ? 10.698 -6.085 0.981 1.00 91.75 84 LEU A N 1
ATOM 682 C CA . LEU A 1 84 ? 9.335 -5.619 0.732 1.00 91.75 84 LEU A CA 1
ATOM 683 C C . LEU A 1 84 ? 8.318 -6.365 1.594 1.00 91.75 84 LEU A C 1
ATOM 685 O O . LEU A 1 84 ? 7.507 -5.712 2.250 1.00 91.75 84 LEU A O 1
ATOM 689 N N . VAL A 1 85 ? 8.390 -7.697 1.675 1.00 92.31 85 VAL A N 1
ATOM 690 C CA . VAL A 1 85 ? 7.516 -8.500 2.551 1.00 92.31 85 VAL A CA 1
ATOM 691 C C . VAL A 1 85 ? 7.623 -8.021 3.998 1.00 92.31 85 VAL A C 1
ATOM 693 O O . VAL A 1 85 ? 6.605 -7.791 4.653 1.00 92.31 85 VAL A O 1
ATOM 696 N N . ARG A 1 86 ? 8.843 -7.778 4.492 1.00 90.38 86 ARG A N 1
ATOM 697 C CA . ARG A 1 86 ? 9.069 -7.244 5.845 1.00 90.38 86 ARG A CA 1
ATOM 698 C C . ARG A 1 86 ? 8.457 -5.853 6.035 1.00 90.38 86 ARG A C 1
ATOM 700 O O . ARG A 1 86 ? 7.889 -5.587 7.095 1.00 90.38 86 ARG A O 1
ATOM 707 N N . ARG A 1 87 ? 8.527 -4.968 5.031 1.00 92.06 87 ARG A N 1
ATOM 708 C CA . ARG A 1 87 ? 7.875 -3.642 5.074 1.00 92.06 87 ARG A CA 1
ATOM 709 C C . ARG A 1 87 ? 6.353 -3.760 5.100 1.00 92.06 87 ARG A C 1
ATOM 711 O O . ARG A 1 87 ? 5.718 -3.101 5.923 1.00 92.06 87 ARG A O 1
ATOM 718 N N . PHE A 1 88 ? 5.777 -4.619 4.258 1.00 93.50 88 PHE A N 1
ATOM 719 C CA . PHE A 1 88 ? 4.342 -4.910 4.271 1.00 93.50 88 PHE A CA 1
ATOM 720 C C . PHE A 1 88 ? 3.903 -5.464 5.625 1.00 93.50 88 PHE A C 1
ATOM 722 O O . PHE A 1 88 ? 2.924 -4.981 6.186 1.00 93.50 88 PHE A O 1
ATOM 729 N N . ALA A 1 89 ? 4.660 -6.389 6.213 1.00 91.88 89 ALA A N 1
ATOM 730 C CA . ALA A 1 89 ? 4.372 -6.899 7.545 1.00 91.88 89 ALA A CA 1
ATOM 731 C C . ALA A 1 89 ? 4.437 -5.832 8.639 1.00 91.88 89 ALA A C 1
ATOM 733 O O . ALA A 1 89 ? 3.503 -5.712 9.438 1.00 91.88 89 ALA A O 1
ATOM 734 N N . ALA A 1 90 ? 5.484 -5.004 8.641 1.00 90.06 90 ALA A N 1
ATOM 735 C CA . ALA A 1 90 ? 5.622 -3.904 9.592 1.00 90.06 90 ALA A CA 1
ATOM 736 C C . ALA A 1 90 ? 4.432 -2.930 9.524 1.00 90.06 90 ALA A C 1
ATOM 738 O O . ALA A 1 90 ? 3.925 -2.511 10.568 1.00 90.06 90 ALA A O 1
ATOM 739 N N . ALA A 1 91 ? 3.923 -2.652 8.318 1.00 91.19 91 ALA A N 1
ATOM 740 C CA . ALA A 1 91 ? 2.763 -1.787 8.111 1.00 91.19 91 ALA A CA 1
ATOM 741 C C . ALA A 1 91 ? 1.470 -2.301 8.762 1.00 91.19 91 ALA A C 1
ATOM 743 O O . ALA A 1 91 ? 0.552 -1.528 9.038 1.00 91.19 91 ALA A O 1
ATOM 744 N N . THR A 1 92 ? 1.405 -3.591 9.084 1.00 90.50 92 THR A N 1
ATOM 745 C CA . THR A 1 92 ? 0.251 -4.183 9.768 1.00 90.50 92 THR A CA 1
ATOM 746 C C . THR A 1 92 ? 0.281 -4.015 11.284 1.00 90.50 92 THR A C 1
ATOM 748 O O . THR A 1 92 ? -0.596 -4.528 11.970 1.00 90.50 92 THR A O 1
ATOM 751 N N . SER A 1 93 ? 1.279 -3.313 11.837 1.00 84.88 93 SER A N 1
ATOM 752 C CA . SER A 1 93 ? 1.444 -3.152 13.292 1.00 84.88 93 SER A CA 1
ATOM 753 C C . SER A 1 93 ? 1.527 -4.493 14.041 1.00 84.88 93 SER A C 1
ATOM 755 O O . SER A 1 93 ? 1.059 -4.617 15.172 1.00 84.88 93 SER A O 1
ATOM 757 N N . GLY A 1 94 ? 2.130 -5.502 13.403 1.00 83.25 94 GLY A N 1
ATOM 758 C CA . GLY A 1 94 ? 2.352 -6.825 13.988 1.00 83.25 94 GLY A CA 1
ATOM 759 C C . GLY A 1 94 ? 1.169 -7.789 13.880 1.00 83.25 94 GLY A C 1
ATOM 760 O O . GLY A 1 94 ? 1.163 -8.803 14.574 1.00 83.25 94 GLY A O 1
ATOM 761 N N . GLU A 1 95 ? 0.171 -7.520 13.027 1.00 85.06 95 GLU A N 1
ATOM 762 C CA . GLU A 1 95 ? -0.884 -8.509 12.750 1.00 85.06 95 GLU A CA 1
ATOM 763 C C . GLU A 1 95 ? -0.347 -9.796 12.125 1.00 85.06 95 GLU A C 1
ATOM 765 O O . GLU A 1 95 ? -0.965 -10.853 12.291 1.00 85.06 95 GLU A O 1
ATOM 770 N N . TRP A 1 96 ? 0.794 -9.689 11.449 1.00 85.88 96 TRP A N 1
ATOM 771 C CA . TRP A 1 96 ? 1.646 -10.801 11.080 1.00 85.88 96 TRP A CA 1
ATOM 772 C C . TRP A 1 96 ? 3.112 -10.401 11.212 1.00 85.88 96 TRP A C 1
ATOM 774 O O . TRP A 1 96 ? 3.484 -9.239 11.036 1.00 85.88 96 TRP A O 1
ATOM 784 N N . SER A 1 97 ? 3.930 -11.379 11.575 1.00 74.25 97 SER A N 1
ATOM 785 C CA . SER A 1 97 ? 5.379 -11.269 11.612 1.00 74.25 97 SER A CA 1
ATOM 786 C C . SER A 1 97 ? 5.893 -12.389 10.731 1.00 74.25 97 SER A C 1
ATOM 788 O O . SER A 1 97 ? 5.637 -13.549 11.054 1.00 74.25 97 SER A O 1
ATOM 790 N N . PRO A 1 98 ? 6.583 -12.086 9.629 1.00 70.00 98 PRO A N 1
ATOM 791 C CA . PRO A 1 98 ? 7.082 -13.121 8.764 1.00 70.00 98 PRO A CA 1
ATOM 792 C C . PRO A 1 98 ? 8.360 -13.656 9.421 1.00 70.00 98 PRO A C 1
ATOM 794 O O . PRO A 1 98 ? 9.470 -13.208 9.149 1.00 70.00 98 PRO A O 1
ATOM 797 N N . GLU A 1 99 ? 8.184 -14.550 10.398 1.00 62.72 99 GLU A N 1
ATOM 798 C CA . GLU A 1 99 ? 9.291 -15.161 11.150 1.00 62.72 99 GLU A CA 1
ATOM 799 C C . GLU A 1 99 ? 10.162 -16.043 10.249 1.00 62.72 99 GLU A C 1
ATOM 801 O O . GLU A 1 99 ? 11.339 -16.265 10.528 1.00 62.72 99 GLU A O 1
ATOM 806 N N . GLN A 1 100 ? 9.575 -16.513 9.151 1.00 62.72 100 GLN A N 1
ATOM 807 C CA . GLN A 1 100 ? 10.209 -17.282 8.098 1.00 62.72 100 GLN A CA 1
ATOM 808 C C . GLN A 1 100 ? 9.783 -16.628 6.789 1.00 62.72 100 GLN A C 1
ATOM 810 O O . GLN A 1 100 ? 8.638 -16.786 6.388 1.00 62.72 100 GLN A O 1
ATOM 815 N N . VAL A 1 101 ? 10.660 -15.812 6.199 1.00 72.44 101 VAL A N 1
ATOM 816 C CA . VAL A 1 101 ? 10.551 -15.425 4.789 1.00 72.44 101 VAL A CA 1
ATOM 817 C C . VAL A 1 101 ? 11.575 -16.259 4.055 1.00 72.44 101 VAL A C 1
ATOM 819 O O . VAL A 1 101 ? 12.774 -16.031 4.214 1.00 72.44 101 VAL A O 1
ATOM 822 N N . GLU A 1 102 ? 11.119 -17.221 3.268 1.00 76.19 102 GLU A N 1
ATOM 823 C CA . GLU A 1 102 ? 11.993 -17.887 2.309 1.00 76.19 102 GLU A CA 1
ATOM 824 C C . GLU A 1 102 ? 11.643 -17.375 0.919 1.00 76.19 102 GLU A C 1
ATOM 826 O O . GLU A 1 102 ? 10.538 -17.581 0.419 1.00 76.19 102 GLU A O 1
ATOM 831 N N . TYR A 1 103 ? 12.592 -16.652 0.325 1.00 78.31 103 TYR A N 1
ATOM 832 C CA . TYR A 1 103 ? 12.517 -16.191 -1.050 1.00 78.31 103 TYR A CA 1
ATOM 833 C C . TYR A 1 103 ? 13.531 -16.959 -1.888 1.00 78.31 103 TYR A C 1
ATOM 835 O O . TYR A 1 103 ? 14.719 -17.013 -1.554 1.00 78.31 103 TYR A O 1
ATOM 843 N N . SER A 1 104 ? 13.071 -17.552 -2.987 1.00 78.19 104 SER A N 1
ATOM 844 C CA . SER A 1 104 ? 13.945 -18.252 -3.923 1.00 78.19 104 SER A CA 1
ATOM 845 C C .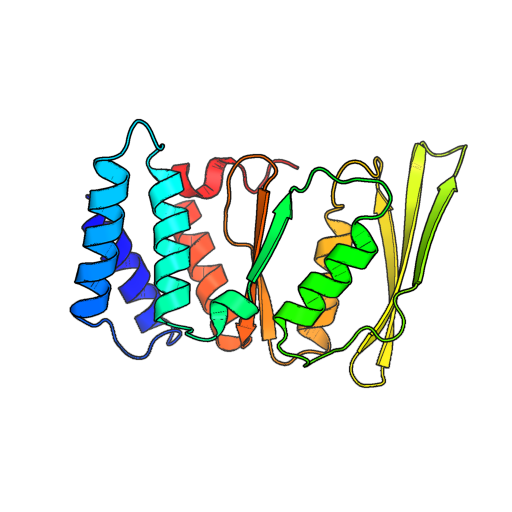 SER A 1 104 ? 13.668 -17.817 -5.354 1.00 78.19 104 SER A C 1
ATOM 847 O O . SER A 1 104 ? 12.526 -17.552 -5.722 1.00 78.19 104 SER A O 1
ATOM 849 N N . VAL A 1 105 ? 14.733 -17.738 -6.155 1.00 79.19 105 VAL A N 1
ATOM 850 C CA . VAL A 1 105 ? 14.650 -17.445 -7.585 1.00 79.19 105 VAL A CA 1
ATOM 851 C C . VAL A 1 105 ? 15.270 -18.589 -8.356 1.00 79.19 105 VAL A C 1
ATOM 853 O O . VAL A 1 105 ? 16.476 -18.831 -8.268 1.00 79.19 105 VAL A O 1
ATOM 856 N N . ASN A 1 106 ? 14.458 -19.253 -9.168 1.00 79.56 106 ASN A N 1
ATOM 857 C CA . ASN A 1 106 ? 14.942 -20.191 -10.164 1.00 79.56 106 ASN A CA 1
ATOM 858 C C . ASN A 1 106 ? 14.878 -19.529 -11.538 1.00 79.56 106 ASN A C 1
ATOM 860 O O . ASN A 1 106 ? 13.809 -19.329 -12.110 1.00 79.56 106 ASN A O 1
ATOM 864 N N . ALA A 1 107 ? 16.050 -19.186 -12.071 1.00 71.31 107 ALA A N 1
ATOM 865 C CA . ALA A 1 107 ? 16.173 -18.760 -13.455 1.00 71.31 107 ALA A CA 1
ATOM 866 C C . ALA A 1 107 ? 16.050 -19.995 -14.356 1.00 71.31 107 ALA A C 1
ATOM 868 O O . ALA A 1 107 ? 17.004 -20.777 -14.479 1.00 71.31 107 ALA A O 1
ATOM 869 N N . ASP A 1 108 ? 14.891 -20.182 -14.989 1.00 67.19 108 ASP A N 1
ATOM 870 C CA . ASP A 1 108 ? 14.777 -21.191 -16.032 1.00 67.19 108 ASP A CA 1
ATOM 871 C C . ASP A 1 108 ? 15.516 -20.676 -17.271 1.00 67.19 108 ASP A C 1
ATOM 873 O O . ASP A 1 108 ? 15.054 -19.802 -18.011 1.00 67.19 108 ASP A O 1
ATOM 877 N N . LYS A 1 109 ? 16.720 -21.217 -17.487 1.00 54.84 109 LYS A N 1
ATOM 878 C CA . LYS A 1 109 ? 17.641 -20.805 -18.558 1.00 54.84 109 LYS A CA 1
ATOM 879 C C . LYS A 1 109 ? 17.029 -20.898 -19.961 1.00 54.84 109 LYS A C 1
ATOM 881 O O . LYS A 1 109 ? 17.631 -20.382 -20.899 1.00 54.84 109 LYS A O 1
ATOM 886 N N . ASN A 1 110 ? 15.880 -21.558 -20.110 1.00 55.69 110 ASN A N 1
ATOM 887 C CA . ASN A 1 110 ? 15.225 -21.787 -21.392 1.00 55.69 110 ASN A CA 1
ATOM 888 C C . ASN A 1 110 ? 14.000 -20.896 -21.656 1.00 55.69 110 ASN A C 1
ATOM 890 O O . ASN A 1 110 ? 13.529 -20.896 -22.792 1.00 55.69 110 ASN A O 1
ATOM 894 N N . VAL A 1 111 ? 13.486 -20.160 -20.661 1.00 59.81 111 VAL A N 1
ATOM 895 C CA . VAL A 1 111 ? 12.181 -19.469 -20.776 1.00 59.81 111 VAL A CA 1
ATOM 896 C C . VAL A 1 111 ? 12.292 -17.943 -20.685 1.00 59.81 111 VAL A C 1
ATOM 898 O O . VAL A 1 111 ? 11.414 -17.244 -21.170 1.00 59.81 111 VAL A O 1
ATOM 901 N N . GLY A 1 112 ? 13.402 -17.397 -20.180 1.00 69.88 112 GLY A N 1
ATOM 902 C CA . GLY A 1 112 ? 13.582 -15.941 -20.074 1.00 69.88 112 GLY A CA 1
ATOM 903 C C . GLY A 1 112 ? 12.826 -15.301 -18.905 1.00 69.88 112 GLY A C 1
ATOM 904 O O . GLY A 1 112 ? 13.068 -14.133 -18.619 1.00 69.88 112 GLY A O 1
ATOM 905 N N . ASP A 1 113 ? 12.011 -16.084 -18.198 1.00 82.19 113 ASP A N 1
ATOM 906 C CA . ASP A 1 113 ? 11.310 -15.686 -16.985 1.00 82.19 113 ASP A CA 1
ATOM 907 C C . ASP A 1 113 ? 12.017 -16.226 -15.734 1.00 82.19 113 ASP A C 1
ATOM 909 O O . ASP A 1 113 ? 12.631 -17.301 -15.727 1.00 82.19 113 ASP A O 1
ATOM 913 N N . PHE A 1 114 ? 11.912 -15.461 -14.654 1.00 83.88 114 PHE A N 1
ATOM 914 C CA . PHE A 1 114 ? 12.333 -15.838 -13.316 1.00 83.88 114 PHE A CA 1
ATOM 915 C C . PHE A 1 114 ? 11.130 -16.396 -12.568 1.00 83.88 114 PHE A C 1
ATOM 917 O O . PHE A 1 114 ? 10.095 -15.734 -12.485 1.00 83.88 114 PHE A O 1
ATOM 924 N N . HIS A 1 115 ? 11.272 -17.598 -12.016 1.00 87.94 115 HIS A N 1
ATOM 925 C CA . HIS A 1 115 ? 10.266 -18.164 -11.132 1.00 87.94 115 HIS A CA 1
ATOM 926 C C . HIS A 1 115 ? 10.637 -17.866 -9.684 1.00 87.94 115 HIS A C 1
ATOM 928 O O . HIS A 1 115 ? 11.735 -18.218 -9.236 1.00 87.94 115 HIS A O 1
ATOM 934 N N . CYS A 1 116 ? 9.725 -17.200 -8.987 1.00 88.62 116 CYS A N 1
ATOM 935 C CA . CYS A 1 116 ? 9.901 -16.720 -7.631 1.00 88.62 116 CYS A CA 1
ATOM 936 C C . CYS A 1 116 ? 8.925 -17.431 -6.693 1.00 88.62 116 CYS A C 1
ATOM 938 O O . CYS A 1 116 ? 7.766 -17.647 -7.051 1.00 88.62 116 CYS A O 1
ATOM 940 N N . THR A 1 117 ? 9.389 -17.756 -5.490 1.00 90.19 117 THR A N 1
ATOM 941 C CA . THR A 1 117 ? 8.556 -18.337 -4.429 1.00 90.19 117 THR A CA 1
ATOM 942 C C . THR A 1 117 ? 8.668 -17.516 -3.151 1.00 90.19 117 THR A C 1
ATOM 944 O O . THR A 1 117 ? 9.715 -16.919 -2.888 1.00 90.19 117 THR A O 1
ATOM 947 N N . LEU A 1 118 ? 7.598 -17.500 -2.360 1.00 89.50 118 LEU A N 1
ATOM 948 C CA . LEU A 1 118 ? 7.526 -16.883 -1.041 1.00 89.50 118 LEU A CA 1
ATOM 949 C C . LEU A 1 118 ? 6.828 -17.833 -0.074 1.00 89.50 118 LEU A C 1
ATOM 951 O O . LEU A 1 118 ? 5.645 -18.126 -0.243 1.00 89.50 118 LEU A O 1
ATOM 955 N N . ASP A 1 119 ? 7.537 -18.232 0.972 1.00 88.31 119 ASP A N 1
ATOM 956 C CA . ASP A 1 119 ? 6.957 -18.919 2.123 1.00 88.31 119 ASP A CA 1
ATOM 957 C C . ASP A 1 119 ? 6.910 -17.965 3.317 1.00 88.31 119 ASP A C 1
ATOM 959 O O . ASP A 1 119 ? 7.930 -17.361 3.656 1.00 88.31 119 ASP A O 1
ATOM 963 N N . VAL A 1 120 ? 5.728 -17.807 3.927 1.00 87.56 120 VAL A N 1
ATOM 964 C CA . VAL A 1 120 ? 5.487 -16.931 5.088 1.00 87.56 120 VAL A CA 1
ATOM 965 C C . VAL A 1 120 ? 4.501 -17.537 6.085 1.00 87.56 120 VAL A C 1
ATOM 967 O O . VAL A 1 120 ? 3.510 -18.151 5.700 1.00 87.56 120 VAL A O 1
ATOM 970 N N . ASP A 1 121 ? 4.731 -17.318 7.382 1.00 85.12 121 ASP A N 1
ATOM 971 C CA . ASP A 1 121 ? 3.752 -17.620 8.433 1.00 85.12 121 ASP A CA 1
ATOM 972 C C . ASP A 1 121 ? 2.890 -16.385 8.738 1.00 85.12 121 ASP A C 1
ATOM 974 O O . ASP A 1 121 ? 3.393 -15.304 9.063 1.00 85.12 121 ASP A O 1
ATOM 978 N N . VAL A 1 122 ? 1.571 -16.554 8.645 1.00 84.38 12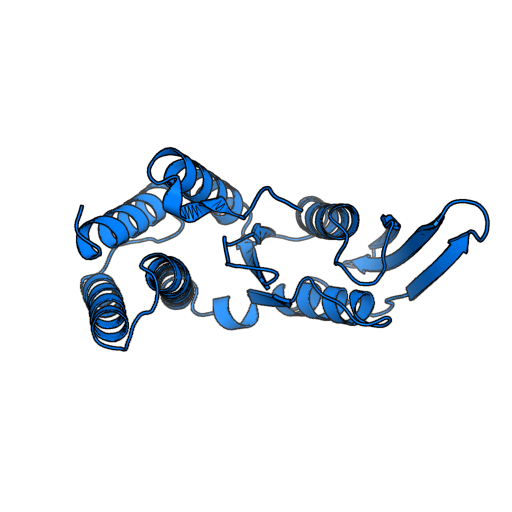2 VAL A N 1
ATOM 979 C CA . VAL A 1 122 ? 0.581 -15.528 8.969 1.00 84.38 122 VAL A CA 1
ATOM 980 C C . VAL A 1 122 ? -0.348 -16.062 10.050 1.00 84.38 122 VAL A C 1
ATOM 982 O O . VAL A 1 122 ? -1.294 -16.799 9.775 1.00 84.38 122 VAL A O 1
ATOM 985 N N . ARG A 1 123 ? -0.099 -15.671 11.305 1.00 80.62 123 ARG A N 1
ATOM 986 C CA . ARG A 1 123 ? -0.907 -16.075 12.476 1.00 80.62 123 ARG A CA 1
ATOM 987 C C . ARG A 1 123 ? -0.976 -17.601 12.670 1.00 80.62 123 ARG A C 1
ATOM 989 O O . ARG A 1 123 ? -2.016 -18.129 13.067 1.00 80.62 123 ARG A O 1
ATOM 996 N N . GLY A 1 124 ? 0.122 -18.305 12.410 1.00 79.44 124 GLY A N 1
ATOM 997 C CA . GLY A 1 124 ? 0.231 -19.762 12.495 1.00 79.44 124 GLY A CA 1
ATOM 998 C C . GLY A 1 124 ? -0.262 -20.501 11.249 1.00 79.44 124 GLY A C 1
ATOM 999 O O . GLY A 1 124 ? -0.343 -21.731 11.269 1.00 79.44 124 GLY A O 1
ATOM 1000 N N . ALA A 1 125 ? -0.634 -19.781 10.185 1.00 84.50 125 ALA A N 1
ATOM 1001 C CA . ALA A 1 125 ? -0.932 -20.360 8.883 1.00 84.50 125 ALA A CA 1
ATOM 1002 C C . ALA A 1 125 ? 0.287 -20.209 7.967 1.00 84.50 125 ALA A C 1
ATOM 1004 O O . ALA A 1 125 ? 0.691 -19.091 7.658 1.00 84.50 125 ALA A O 1
ATOM 1005 N N . ALA A 1 126 ? 0.842 -21.332 7.514 1.00 87.75 126 ALA A N 1
ATOM 1006 C CA . ALA A 1 126 ? 1.872 -21.333 6.485 1.00 87.75 126 ALA A CA 1
ATOM 1007 C C . ALA A 1 126 ? 1.239 -20.997 5.128 1.00 87.75 126 ALA A C 1
ATOM 1009 O O . ALA A 1 126 ? 0.340 -21.705 4.665 1.00 87.75 126 ALA A O 1
ATOM 1010 N N . ILE A 1 127 ? 1.706 -19.917 4.512 1.00 88.75 127 ILE A N 1
ATOM 1011 C CA . ILE A 1 127 ? 1.301 -19.460 3.188 1.00 88.75 127 ILE A CA 1
ATOM 1012 C C . ILE A 1 127 ? 2.479 -19.654 2.248 1.00 88.75 127 ILE A C 1
ATOM 1014 O O . ILE A 1 127 ? 3.581 -19.189 2.522 1.00 88.75 127 ILE A O 1
ATOM 1018 N N . HIS A 1 128 ? 2.199 -20.314 1.132 1.00 90.69 128 HIS A N 1
ATOM 1019 C CA . HIS A 1 128 ? 3.117 -20.469 0.020 1.00 90.69 128 HIS A CA 1
ATOM 1020 C C . HIS A 1 128 ? 2.555 -19.712 -1.181 1.00 90.69 128 HIS A C 1
ATOM 1022 O O . HIS A 1 128 ? 1.398 -19.922 -1.558 1.00 90.69 128 HIS A O 1
ATOM 1028 N N . GLY A 1 129 ? 3.360 -18.831 -1.760 1.00 90.25 129 GLY A N 1
ATOM 1029 C CA . GLY A 1 129 ? 3.033 -18.088 -2.966 1.00 90.25 129 GLY A CA 1
ATOM 1030 C C . GLY A 1 129 ? 4.100 -18.272 -4.031 1.00 90.25 129 GLY A C 1
ATOM 1031 O O . GLY A 1 129 ? 5.290 -18.345 -3.731 1.00 90.25 129 GLY A O 1
ATOM 1032 N N . GLU A 1 130 ? 3.665 -18.310 -5.282 1.00 92.19 130 GLU A N 1
ATOM 1033 C CA . GLU A 1 130 ? 4.535 -18.439 -6.442 1.00 92.19 130 GLU A CA 1
ATOM 1034 C C . GLU A 1 130 ? 4.152 -17.383 -7.474 1.00 92.19 130 GLU A C 1
ATOM 1036 O O . GLU A 1 130 ? 2.969 -17.110 -7.681 1.00 92.19 130 GLU A O 1
ATOM 1041 N N . TRP A 1 131 ? 5.149 -16.807 -8.137 1.00 91.50 131 TRP A N 1
ATOM 1042 C CA . TRP A 1 131 ? 4.930 -15.923 -9.275 1.00 91.50 131 TRP A CA 1
ATOM 1043 C C . TRP A 1 131 ? 6.048 -16.059 -10.301 1.00 91.50 131 TRP A C 1
ATOM 1045 O O . TRP A 1 131 ? 7.090 -16.687 -10.071 1.00 91.50 131 TRP A O 1
ATOM 1055 N N . THR A 1 132 ? 5.814 -15.476 -11.469 1.00 88.94 132 THR A N 1
ATOM 1056 C CA . THR A 1 132 ? 6.808 -15.381 -12.534 1.00 88.94 132 THR A CA 1
ATOM 1057 C C . THR A 1 132 ? 7.013 -13.929 -12.908 1.00 88.94 132 THR A C 1
ATOM 1059 O O . THR A 1 132 ? 6.059 -13.160 -12.962 1.00 88.94 132 THR A O 1
ATOM 1062 N N . THR A 1 133 ? 8.253 -13.543 -13.184 1.00 87.31 133 THR A N 1
ATOM 1063 C CA . THR A 1 133 ? 8.555 -12.208 -13.701 1.00 87.31 133 THR A CA 1
ATOM 1064 C C . THR A 1 133 ? 9.556 -12.284 -14.847 1.00 87.31 133 THR A C 1
ATOM 1066 O O . THR A 1 133 ? 10.541 -13.017 -14.736 1.00 87.31 133 THR A O 1
ATOM 1069 N N . PRO A 1 134 ? 9.379 -11.504 -15.927 1.00 86.12 134 PRO A N 1
ATOM 1070 C CA . PRO A 1 134 ? 10.370 -11.421 -16.999 1.00 86.12 134 PRO A CA 1
ATOM 1071 C C . PRO A 1 134 ? 11.649 -10.686 -16.560 1.00 86.12 134 PRO A C 1
ATOM 1073 O O . PRO A 1 134 ? 12.654 -10.684 -17.270 1.00 86.12 134 PRO A O 1
ATOM 1076 N N . SER A 1 135 ? 11.626 -10.002 -15.408 1.00 85.75 135 SER A N 1
ATOM 1077 C CA . SER A 1 135 ? 12.750 -9.207 -14.916 1.00 85.75 135 SER A CA 1
ATOM 1078 C C . SER A 1 135 ? 12.713 -9.048 -13.399 1.00 85.75 135 SER A C 1
ATOM 1080 O O . SER A 1 135 ? 11.720 -8.594 -12.840 1.00 85.75 135 SER A O 1
ATOM 1082 N N . LEU A 1 136 ? 13.841 -9.305 -12.735 1.00 85.19 136 LEU A N 1
ATOM 1083 C CA . LEU A 1 136 ? 14.017 -8.990 -11.309 1.00 85.19 136 LEU A CA 1
ATOM 1084 C C . LEU A 1 136 ? 14.245 -7.498 -11.036 1.00 85.19 136 LEU A C 1
ATOM 1086 O O . LEU A 1 136 ? 14.228 -7.083 -9.886 1.00 85.19 136 LEU A O 1
ATOM 1090 N N . LYS A 1 137 ? 14.427 -6.684 -12.085 1.00 87.12 137 LYS A N 1
ATOM 1091 C CA . LYS A 1 137 ? 14.590 -5.228 -11.948 1.00 87.12 137 LYS A CA 1
ATOM 1092 C C . LYS A 1 137 ? 13.312 -4.501 -11.554 1.00 87.12 137 LYS A C 1
ATOM 1094 O O . LYS A 1 137 ? 13.392 -3.325 -11.247 1.00 87.12 137 LYS A O 1
ATOM 1099 N N . TRP A 1 138 ? 12.159 -5.159 -11.635 1.00 89.12 138 TRP A N 1
ATOM 1100 C CA . TRP A 1 138 ? 10.868 -4.554 -11.336 1.00 89.12 138 TRP A CA 1
ATOM 1101 C C . TRP A 1 138 ? 10.112 -5.414 -10.333 1.00 89.12 138 TRP A C 1
ATOM 1103 O O . TRP A 1 138 ? 10.189 -6.647 -10.388 1.00 89.12 138 TRP A O 1
ATOM 1113 N N . VAL A 1 139 ? 9.358 -4.769 -9.445 1.00 89.38 139 VAL A N 1
ATOM 1114 C CA . VAL A 1 139 ? 8.350 -5.459 -8.636 1.00 89.38 139 VAL A CA 1
ATOM 1115 C C . VAL A 1 139 ? 7.285 -6.033 -9.565 1.00 89.38 139 VAL A C 1
ATOM 1117 O O . VAL A 1 139 ? 6.676 -5.309 -10.346 1.00 89.38 139 VAL A O 1
ATOM 1120 N N . ALA A 1 140 ? 7.068 -7.342 -9.487 1.00 90.38 140 ALA A N 1
ATOM 1121 C CA . ALA A 1 140 ? 6.052 -8.027 -10.267 1.00 90.38 140 ALA A CA 1
ATOM 1122 C C . ALA A 1 140 ? 4.652 -7.715 -9.725 1.00 90.38 140 ALA A C 1
ATOM 1124 O O . ALA A 1 140 ? 4.428 -7.788 -8.515 1.00 90.38 140 ALA A O 1
ATOM 1125 N N . ASN A 1 141 ? 3.694 -7.446 -10.614 1.00 90.12 141 ASN A N 1
ATOM 1126 C CA . ASN A 1 141 ? 2.292 -7.260 -10.226 1.00 90.12 141 ASN A CA 1
ATOM 1127 C C . ASN A 1 141 ? 1.744 -8.508 -9.512 1.00 90.12 141 ASN A C 1
ATOM 1129 O O . ASN A 1 141 ? 1.149 -8.379 -8.451 1.00 90.12 141 ASN A O 1
ATOM 1133 N N . ASP A 1 142 ? 2.084 -9.708 -9.990 1.00 91.62 142 ASP A N 1
ATOM 1134 C CA . ASP A 1 142 ? 1.711 -10.980 -9.354 1.00 91.62 142 ASP A CA 1
ATOM 1135 C C . ASP A 1 142 ? 2.183 -11.092 -7.888 1.00 91.62 142 ASP A C 1
ATOM 1137 O O . ASP A 1 142 ? 1.516 -11.704 -7.052 1.00 91.62 142 ASP A O 1
ATOM 1141 N N . PHE A 1 143 ? 3.324 -10.483 -7.541 1.00 92.56 143 PHE A N 1
ATOM 1142 C CA . PHE A 1 143 ? 3.769 -10.408 -6.147 1.00 92.56 143 PHE A CA 1
ATOM 1143 C C . PHE A 1 143 ? 2.871 -9.477 -5.323 1.0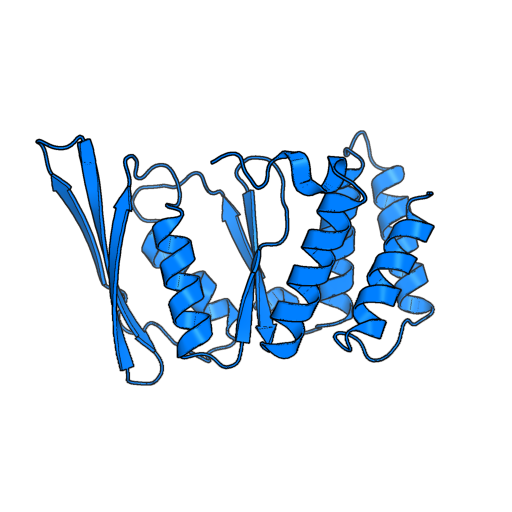0 92.56 143 PHE A C 1
ATOM 1145 O O . PHE A 1 143 ? 2.530 -9.797 -4.185 1.00 92.56 143 PHE A O 1
ATOM 1152 N N . LEU A 1 144 ? 2.471 -8.331 -5.878 1.00 93.12 144 LEU A N 1
ATOM 1153 C CA . LEU A 1 144 ? 1.556 -7.408 -5.203 1.00 93.12 144 LEU A CA 1
ATOM 1154 C C . LEU A 1 144 ? 0.170 -8.036 -5.018 1.00 93.12 144 LEU A C 1
ATOM 1156 O O . LEU A 1 144 ? -0.402 -7.912 -3.934 1.00 93.12 144 LEU A O 1
ATOM 1160 N N . ASP A 1 145 ? -0.307 -8.788 -6.009 1.00 92.50 145 ASP A N 1
ATOM 1161 C CA . ASP A 1 145 ? -1.550 -9.559 -5.932 1.00 92.50 145 ASP A CA 1
ATOM 1162 C C . ASP A 1 145 ? -1.485 -10.618 -4.820 1.00 92.50 145 ASP A C 1
ATOM 1164 O O . ASP A 1 145 ? -2.442 -10.794 -4.062 1.00 92.50 145 ASP A O 1
ATOM 1168 N N . LEU A 1 146 ? -0.338 -11.292 -4.657 1.00 92.88 146 LEU A N 1
ATOM 1169 C CA . LEU A 1 146 ? -0.106 -12.219 -3.546 1.00 92.88 146 LEU A CA 1
ATOM 1170 C C . LEU A 1 146 ? -0.194 -11.507 -2.187 1.00 92.88 146 LEU A C 1
ATOM 1172 O O . LEU A 1 146 ? -0.860 -12.000 -1.274 1.00 92.88 146 LEU A O 1
ATOM 1176 N N . ILE A 1 147 ? 0.446 -10.343 -2.039 1.00 94.31 147 ILE A N 1
ATOM 1177 C CA . ILE A 1 147 ? 0.383 -9.548 -0.802 1.00 94.31 147 ILE A CA 1
ATOM 1178 C C . ILE A 1 147 ? -1.051 -9.094 -0.507 1.00 94.31 147 ILE A C 1
ATOM 1180 O O . ILE A 1 147 ? -1.504 -9.172 0.640 1.00 94.31 147 ILE A O 1
ATOM 1184 N N . GLU A 1 148 ? -1.784 -8.648 -1.526 1.00 93.19 148 GLU A N 1
ATOM 1185 C CA . GLU A 1 148 ? -3.186 -8.273 -1.380 1.00 93.19 148 GLU A CA 1
ATOM 1186 C C . GLU A 1 148 ? -4.042 -9.475 -0.961 1.00 93.19 148 GLU A C 1
ATOM 1188 O O . GLU A 1 148 ? -4.839 -9.366 -0.025 1.00 93.19 148 GLU A O 1
ATOM 1193 N N . HIS A 1 149 ? -3.832 -10.639 -1.577 1.00 92.31 149 HIS A N 1
ATOM 1194 C CA . HIS A 1 149 ? -4.535 -11.869 -1.227 1.00 92.31 149 HIS A CA 1
ATOM 1195 C C . HIS A 1 149 ? -4.299 -12.280 0.234 1.00 92.31 149 HIS A C 1
ATOM 1197 O O . HIS A 1 149 ? -5.253 -12.626 0.943 1.00 92.31 149 HIS A O 1
ATOM 1203 N N . ILE A 1 150 ? -3.049 -12.191 0.709 1.00 91.81 150 ILE A N 1
ATOM 1204 C CA . ILE A 1 150 ? -2.699 -12.435 2.116 1.00 91.81 150 ILE A CA 1
ATOM 1205 C C . ILE A 1 150 ? -3.484 -11.485 3.022 1.00 91.81 150 ILE A C 1
ATOM 1207 O O . ILE A 1 150 ? -4.103 -11.927 3.995 1.00 91.81 150 ILE A O 1
ATOM 1211 N N . ALA A 1 151 ? -3.501 -10.192 2.689 1.00 92.88 151 ALA A N 1
ATOM 1212 C CA . ALA A 1 151 ? -4.191 -9.189 3.485 1.00 92.88 151 ALA A CA 1
ATOM 1213 C C . ALA A 1 151 ? -5.701 -9.441 3.558 1.00 92.88 151 ALA A C 1
ATOM 1215 O O . ALA A 1 151 ? -6.260 -9.511 4.651 1.00 92.88 151 ALA A O 1
ATOM 1216 N N . GLN A 1 152 ? -6.342 -9.670 2.412 1.00 91.50 152 GLN A N 1
ATOM 1217 C CA . GLN A 1 152 ? -7.779 -9.928 2.318 1.00 91.50 152 GLN A CA 1
ATOM 1218 C C . GLN A 1 152 ? -8.228 -11.197 3.054 1.00 91.50 152 GLN A C 1
ATOM 1220 O O . GLN A 1 152 ? -9.348 -11.246 3.564 1.00 91.50 152 GLN A O 1
ATOM 1225 N N . THR A 1 153 ? -7.380 -12.226 3.096 1.00 91.94 153 THR A N 1
ATOM 1226 C CA . THR A 1 153 ? -7.770 -13.547 3.609 1.00 91.94 153 THR A CA 1
ATOM 1227 C C . THR A 1 153 ? -7.413 -13.738 5.083 1.00 91.94 153 THR A C 1
ATOM 1229 O O . THR A 1 153 ? -8.149 -14.405 5.814 1.00 91.94 153 THR A O 1
ATOM 1232 N N . HIS A 1 154 ? -6.295 -13.163 5.539 1.00 91.12 154 HIS A N 1
ATOM 1233 C CA . HIS A 1 154 ? -5.706 -13.500 6.842 1.00 91.12 154 HIS A CA 1
ATOM 1234 C C . HIS A 1 154 ? -5.584 -12.323 7.817 1.00 91.12 154 HIS A C 1
ATOM 1236 O O . HIS A 1 154 ? -5.439 -12.542 9.030 1.00 91.12 154 HIS A O 1
ATOM 1242 N N . LEU A 1 155 ? -5.645 -11.085 7.326 1.00 91.75 155 LEU A N 1
ATOM 1243 C CA . LEU A 1 155 ? -5.461 -9.887 8.139 1.00 91.75 155 LEU A CA 1
ATOM 1244 C C . LEU A 1 155 ? -6.802 -9.211 8.462 1.00 91.75 155 LEU A C 1
ATOM 1246 O O . LEU A 1 155 ? -7.856 -9.597 7.967 1.00 91.75 155 LEU A O 1
ATOM 1250 N N . SER A 1 156 ? -6.791 -8.243 9.381 1.00 90.44 156 SER A N 1
ATOM 1251 C CA . SER A 1 156 ? -7.995 -7.473 9.738 1.00 90.44 156 SER A CA 1
ATOM 1252 C C . SER A 1 156 ? -8.262 -6.286 8.797 1.00 90.44 156 SER A C 1
ATOM 1254 O O . SER A 1 156 ? -9.304 -5.624 8.887 1.00 90.44 156 SER A O 1
ATOM 1256 N N . GLY A 1 157 ? -7.320 -6.014 7.897 1.00 90.81 157 GLY A N 1
ATOM 1257 C CA . GLY A 1 157 ? -7.331 -4.913 6.953 1.00 90.81 157 GLY A CA 1
ATOM 1258 C C . GLY A 1 157 ? -6.739 -5.292 5.599 1.00 90.81 157 GLY A C 1
ATOM 1259 O O . GLY A 1 157 ? -6.328 -6.422 5.362 1.00 90.81 157 GLY A O 1
ATOM 1260 N N . GLY A 1 158 ? -6.694 -4.317 4.698 1.00 91.94 158 GLY A N 1
ATOM 1261 C CA . GLY A 1 158 ? -6.149 -4.462 3.353 1.00 91.94 158 GLY A CA 1
ATOM 1262 C C . GLY A 1 158 ? -5.206 -3.322 3.003 1.00 91.94 158 GLY A C 1
ATOM 1263 O O . GLY A 1 158 ? -5.221 -2.263 3.637 1.00 91.94 158 GLY A O 1
ATOM 1264 N N . PHE A 1 159 ? -4.389 -3.551 1.982 1.00 91.81 159 PHE A N 1
ATOM 1265 C CA . PHE A 1 159 ? -3.547 -2.518 1.400 1.00 91.81 159 PHE A CA 1
ATOM 1266 C C . PHE A 1 159 ? -4.319 -1.788 0.303 1.00 91.81 159 PHE A C 1
ATOM 1268 O O . PHE A 1 159 ? -4.912 -2.418 -0.564 1.00 91.81 159 PHE A O 1
ATOM 1275 N N . VAL A 1 160 ? -4.311 -0.459 0.345 1.00 87.31 160 VAL A N 1
ATOM 1276 C CA . VAL A 1 160 ? -4.798 0.386 -0.751 1.00 87.31 160 VAL A CA 1
ATOM 1277 C C . VAL A 1 160 ? -3.596 1.020 -1.423 1.00 87.31 160 VAL A C 1
ATOM 1279 O O . VAL A 1 160 ? -2.819 1.706 -0.753 1.00 87.31 160 VAL A O 1
ATOM 1282 N N . ALA A 1 161 ? -3.456 0.805 -2.729 1.00 87.62 161 ALA A N 1
ATOM 1283 C CA . ALA A 1 161 ? -2.491 1.528 -3.542 1.00 87.62 161 ALA A CA 1
ATOM 1284 C C . ALA A 1 161 ? -2.893 3.007 -3.613 1.00 87.62 161 ALA A C 1
ATOM 1286 O O . ALA A 1 161 ? -4.020 3.349 -3.970 1.00 87.62 161 ALA A O 1
ATOM 1287 N N . ILE A 1 162 ? -1.971 3.888 -3.246 1.00 80.06 162 ILE A N 1
ATOM 1288 C CA . ILE A 1 162 ? -2.119 5.330 -3.378 1.00 80.06 162 ILE A CA 1
ATOM 1289 C C . ILE A 1 162 ? -1.391 5.731 -4.662 1.00 80.06 162 ILE A C 1
ATOM 1291 O O . ILE A 1 162 ? -0.195 5.459 -4.766 1.00 80.06 162 ILE A O 1
ATOM 1295 N N . PRO A 1 163 ? -2.068 6.386 -5.622 1.00 69.69 163 PRO A N 1
ATOM 1296 C CA . PRO A 1 163 ? -1.432 6.843 -6.849 1.00 69.69 163 PRO A CA 1
ATOM 1297 C C . PRO A 1 163 ? -0.220 7.739 -6.564 1.00 69.69 163 PRO A C 1
ATOM 1299 O O . PRO A 1 163 ? -0.309 8.763 -5.874 1.00 69.69 163 PRO A O 1
ATOM 1302 N N . MET A 1 164 ? 0.917 7.328 -7.115 1.00 69.50 164 MET A N 1
ATOM 1303 C CA . MET A 1 164 ? 2.194 8.035 -7.086 1.00 69.50 164 MET A CA 1
ATOM 1304 C C . MET A 1 164 ? 2.710 8.189 -8.524 1.00 69.50 164 MET A C 1
ATOM 1306 O O . MET A 1 164 ? 2.079 7.731 -9.474 1.00 69.50 164 MET A O 1
ATOM 1310 N N . HIS A 1 165 ? 3.825 8.894 -8.686 1.00 65.50 165 HIS A N 1
ATOM 1311 C CA . HIS A 1 165 ? 4.437 9.157 -9.983 1.00 65.50 165 HIS A CA 1
ATOM 1312 C C . HIS A 1 165 ? 5.618 8.239 -10.253 1.00 65.50 165 HIS A C 1
ATOM 1314 O O . HIS A 1 165 ? 6.238 7.704 -9.330 1.00 65.50 165 HIS A O 1
ATOM 1320 N N . ASP A 1 166 ? 5.950 8.148 -11.538 1.00 72.25 166 ASP A N 1
ATOM 1321 C CA . ASP A 1 166 ? 7.089 7.410 -12.055 1.00 72.25 166 ASP A CA 1
ATOM 1322 C C . ASP A 1 166 ? 7.050 5.940 -11.619 1.00 72.25 166 ASP A C 1
ATOM 1324 O O . ASP A 1 166 ? 6.050 5.255 -11.812 1.00 72.25 166 ASP A O 1
ATOM 1328 N N . GLN A 1 167 ? 8.152 5.452 -11.065 1.00 80.50 167 GLN A N 1
ATOM 1329 C CA . GLN A 1 167 ? 8.329 4.070 -10.634 1.00 80.50 167 GLN A CA 1
ATOM 1330 C C . GLN A 1 167 ? 8.035 3.921 -9.139 1.00 80.50 167 GLN A C 1
ATOM 1332 O O . GLN A 1 167 ? 8.213 2.860 -8.570 1.00 80.50 167 GLN A O 1
ATOM 1337 N N . THR A 1 168 ? 7.579 4.973 -8.461 1.00 81.94 168 THR A N 1
ATOM 1338 C CA . THR A 1 168 ? 7.341 4.926 -7.020 1.00 81.94 168 THR A CA 1
ATOM 1339 C C . THR A 1 168 ? 5.973 4.336 -6.706 1.00 81.94 168 THR A C 1
ATOM 1341 O O . THR A 1 168 ? 4.965 4.761 -7.259 1.00 81.94 168 THR A O 1
ATOM 1344 N N . MET A 1 169 ? 5.924 3.438 -5.727 1.00 86.25 169 MET A N 1
ATOM 1345 C CA . MET A 1 169 ? 4.698 2.832 -5.219 1.00 86.25 169 MET A CA 1
ATOM 1346 C C . MET A 1 169 ? 4.483 3.206 -3.751 1.00 86.25 169 MET A C 1
ATOM 1348 O O . MET A 1 169 ? 5.418 3.257 -2.943 1.00 86.25 169 MET A O 1
ATOM 1352 N N . LEU A 1 170 ? 3.227 3.465 -3.394 1.00 86.38 170 LEU A N 1
ATOM 1353 C CA . LEU A 1 170 ? 2.810 3.733 -2.025 1.00 86.38 170 LEU A CA 1
ATOM 1354 C C . LEU A 1 170 ? 1.554 2.931 -1.708 1.00 86.38 170 LEU A C 1
ATOM 1356 O O . LEU A 1 170 ? 0.543 3.062 -2.388 1.00 86.38 170 LEU A O 1
ATOM 1360 N N . PHE A 1 171 ? 1.596 2.164 -0.627 1.00 89.62 171 PHE A N 1
ATOM 1361 C CA . PHE A 1 171 ? 0.439 1.457 -0.096 1.00 89.62 171 PHE A CA 1
ATOM 1362 C C . PHE A 1 171 ? 0.123 1.937 1.314 1.00 89.62 171 PHE A C 1
ATOM 1364 O O . PHE A 1 171 ? 1.028 2.213 2.103 1.00 89.62 171 PHE A O 1
ATOM 1371 N N . ALA A 1 172 ? -1.164 1.991 1.648 1.00 87.06 172 ALA A N 1
ATOM 1372 C CA . ALA A 1 172 ? -1.642 2.210 3.007 1.00 87.06 172 ALA A CA 1
ATOM 1373 C C . ALA A 1 172 ? -2.391 0.980 3.516 1.00 87.06 172 ALA A C 1
ATOM 1375 O O . ALA A 1 172 ? -3.350 0.538 2.887 1.00 87.06 172 ALA A O 1
ATOM 1376 N N . TYR A 1 173 ? -1.982 0.457 4.672 1.00 89.88 173 TYR A N 1
ATOM 1377 C CA . TYR A 1 173 ? -2.698 -0.611 5.359 1.00 89.88 173 TYR A CA 1
ATOM 1378 C C . TYR A 1 173 ? -3.832 -0.048 6.220 1.00 89.88 173 TYR A C 1
ATOM 1380 O O . TYR A 1 173 ? -3.603 0.687 7.189 1.00 89.88 173 TYR A O 1
ATOM 1388 N N . LEU A 1 174 ? -5.068 -0.400 5.875 1.00 85.25 174 LEU A N 1
ATOM 1389 C CA . LEU A 1 174 ? -6.284 0.158 6.462 1.00 85.25 174 LEU A CA 1
ATOM 1390 C C . LEU A 1 174 ? -7.266 -0.952 6.855 1.00 85.25 174 LEU A C 1
ATOM 1392 O O . LEU A 1 174 ? -7.287 -1.995 6.208 1.00 85.25 174 LEU A O 1
ATOM 1396 N N . PRO A 1 175 ? -8.146 -0.739 7.852 1.00 86.00 175 PRO A N 1
ATOM 1397 C CA . PRO A 1 175 ? -9.265 -1.650 8.098 1.00 86.00 175 PRO A CA 1
ATOM 1398 C C . PRO A 1 175 ? -10.098 -1.857 6.827 1.00 86.00 175 PRO A C 1
ATOM 1400 O O . PRO A 1 175 ? -10.322 -0.897 6.088 1.00 86.00 175 PRO A O 1
ATOM 1403 N N . HIS A 1 176 ? -10.618 -3.065 6.586 1.00 83.69 176 HIS A N 1
ATOM 1404 C CA . HIS A 1 176 ? -11.338 -3.381 5.339 1.00 83.69 176 HIS A CA 1
ATOM 1405 C C . HIS A 1 176 ? -12.500 -2.437 5.015 1.00 83.69 176 HIS A C 1
ATOM 1407 O O . HIS A 1 176 ? -12.747 -2.144 3.845 1.00 83.69 176 HIS A O 1
ATOM 1413 N N . SER A 1 177 ? -13.195 -1.932 6.039 1.00 75.44 177 SER A N 1
ATOM 1414 C CA . SER A 1 177 ? -14.232 -0.914 5.853 1.00 75.44 177 SER A CA 1
ATOM 1415 C C . SER A 1 177 ? -13.680 0.321 5.139 1.00 75.44 177 SER A C 1
ATOM 1417 O O . SER A 1 177 ? -14.275 0.785 4.177 1.00 75.44 177 SER A O 1
ATOM 1419 N N . CYS A 1 178 ? -12.502 0.791 5.550 1.00 74.56 178 CYS A N 1
ATOM 1420 C CA . CYS A 1 178 ? -11.842 1.957 4.975 1.00 74.56 178 CYS A CA 1
ATOM 1421 C C . CYS A 1 178 ? -11.191 1.662 3.619 1.00 74.56 178 CYS A C 1
ATOM 1423 O O . CYS A 1 178 ? -11.123 2.560 2.788 1.00 74.56 178 CYS A O 1
ATOM 1425 N N . VAL A 1 179 ? -10.723 0.428 3.387 1.00 80.12 179 VAL A N 1
ATOM 1426 C CA . VAL A 1 179 ? -10.109 0.004 2.112 1.00 80.12 179 VAL A CA 1
ATOM 1427 C C . VAL A 1 179 ? -11.081 0.197 0.957 1.00 80.12 179 VAL A C 1
ATOM 1429 O O . VAL A 1 179 ? -10.770 0.906 0.006 1.00 80.12 179 VAL A O 1
ATOM 1432 N N . ARG A 1 180 ? -12.281 -0.388 1.063 1.00 73.44 180 ARG A N 1
ATOM 1433 C CA . ARG A 1 180 ? -13.316 -0.294 0.021 1.00 73.44 180 ARG A CA 1
ATOM 1434 C C . ARG A 1 180 ? -13.681 1.158 -0.268 1.00 73.44 180 ARG A C 1
ATOM 1436 O O . ARG A 1 180 ? -13.834 1.557 -1.417 1.00 73.44 180 ARG A O 1
ATOM 1443 N N . ASP A 1 181 ? -13.836 1.926 0.795 1.00 64.62 181 ASP A N 1
ATOM 1444 C CA . ASP A 1 181 ? -14.296 3.300 0.732 1.00 64.62 181 ASP A CA 1
ATOM 1445 C C . ASP A 1 181 ? -13.224 4.232 0.137 1.00 64.62 181 ASP A C 1
ATOM 1447 O O . ASP A 1 181 ? -13.542 5.114 -0.662 1.00 64.62 181 ASP A O 1
ATOM 1451 N N . LEU A 1 182 ? -11.945 4.001 0.457 1.00 71.81 182 LEU A N 1
ATOM 1452 C CA . LEU A 1 182 ? -10.826 4.726 -0.139 1.00 71.81 182 LEU A CA 1
ATOM 1453 C C . LEU A 1 182 ? -10.598 4.305 -1.595 1.00 71.81 182 LEU A C 1
ATOM 1455 O O . LEU A 1 182 ? -10.364 5.170 -2.428 1.00 71.81 182 LEU A O 1
ATOM 1459 N N . ALA A 1 183 ? -10.718 3.017 -1.925 1.00 72.44 183 ALA A N 1
ATOM 1460 C CA . ALA A 1 183 ? -10.610 2.539 -3.303 1.00 72.44 183 ALA A CA 1
ATOM 1461 C C . ALA A 1 183 ? -11.695 3.157 -4.202 1.00 72.44 183 ALA A C 1
ATOM 1463 O O . ALA A 1 183 ? -11.383 3.687 -5.262 1.00 72.44 183 ALA A O 1
ATOM 1464 N N . ALA A 1 184 ? -12.953 3.191 -3.743 1.00 68.38 184 ALA A N 1
ATOM 1465 C CA . ALA A 1 184 ? -14.047 3.847 -4.465 1.00 68.38 184 ALA A CA 1
ATOM 1466 C C . ALA A 1 184 ? -13.828 5.362 -4.622 1.00 68.38 184 ALA A C 1
ATOM 1468 O O . ALA A 1 184 ? -14.205 5.951 -5.634 1.00 68.38 184 ALA A O 1
ATOM 1469 N N . LEU A 1 185 ? -13.223 6.006 -3.620 1.00 65.44 185 LEU A N 1
ATOM 1470 C CA . LEU A 1 185 ? -12.830 7.408 -3.707 1.00 65.44 185 LEU A CA 1
ATOM 1471 C C . LEU A 1 185 ? -11.738 7.619 -4.761 1.00 65.44 185 LEU A C 1
ATOM 1473 O O . LEU A 1 185 ? -11.864 8.526 -5.577 1.00 65.44 185 LEU A O 1
ATOM 1477 N N . LEU A 1 186 ? -10.684 6.804 -4.749 1.00 70.56 186 LEU A N 1
ATOM 1478 C CA . LEU A 1 186 ? -9.590 6.896 -5.715 1.00 70.56 186 LEU A CA 1
ATOM 1479 C C . LEU A 1 186 ? -10.091 6.673 -7.146 1.00 70.56 186 LEU A C 1
ATOM 1481 O O . LEU A 1 186 ? -9.780 7.484 -8.012 1.00 70.56 186 LEU A O 1
ATOM 1485 N N . ASP A 1 187 ? -10.951 5.676 -7.356 1.00 69.31 187 ASP A N 1
ATOM 1486 C CA . ASP A 1 187 ? -11.600 5.405 -8.644 1.00 69.31 187 ASP A CA 1
ATOM 1487 C C . ASP A 1 187 ? -12.462 6.592 -9.113 1.00 69.31 187 ASP A C 1
ATOM 1489 O O . ASP A 1 187 ? -12.387 7.040 -10.257 1.00 69.31 187 ASP A O 1
ATOM 1493 N N . LEU A 1 188 ? -13.244 7.197 -8.213 1.00 65.19 188 LEU A N 1
ATOM 1494 C CA . LEU A 1 188 ? -14.015 8.397 -8.540 1.00 65.19 188 LEU A CA 1
ATOM 1495 C C . LEU A 1 188 ? -13.109 9.579 -8.920 1.00 65.19 188 LEU A C 1
ATOM 1497 O O . LEU A 1 188 ? -13.439 10.335 -9.837 1.00 65.19 188 LEU A O 1
ATOM 1501 N N . LEU A 1 189 ? -11.998 9.762 -8.201 1.00 63.56 189 LEU A N 1
ATOM 1502 C CA . LEU A 1 189 ? -11.033 10.824 -8.474 1.00 63.56 189 LEU A CA 1
ATOM 1503 C C . LEU A 1 189 ? -10.337 10.606 -9.816 1.00 63.56 189 LEU A C 1
ATOM 1505 O O . LEU A 1 189 ? -10.183 11.572 -10.556 1.00 63.56 189 LEU A O 1
ATOM 1509 N N . GLU A 1 190 ? -9.998 9.366 -10.161 1.00 68.88 190 GLU A N 1
ATOM 1510 C CA . GLU A 1 190 ? -9.482 8.991 -11.478 1.00 68.88 190 GLU A CA 1
ATOM 1511 C C . GLU A 1 190 ? -10.444 9.389 -12.599 1.00 68.88 190 GLU A C 1
ATOM 1513 O O . GLU A 1 190 ? -10.068 10.079 -13.547 1.00 68.88 190 GLU A O 1
ATOM 1518 N N . HIS A 1 191 ? -11.719 9.027 -12.455 1.00 67.19 191 HIS A N 1
ATOM 1519 C CA . HIS A 1 191 ? -12.741 9.320 -13.455 1.00 67.19 191 HIS A CA 1
ATOM 1520 C C . HIS A 1 191 ? -13.025 10.821 -13.599 1.00 67.19 191 HIS A C 1
ATOM 1522 O O . HIS A 1 191 ? -13.253 11.314 -14.707 1.00 67.19 191 HIS A O 1
ATOM 1528 N N . GLN A 1 192 ? -13.065 11.559 -12.485 1.00 61.31 192 GLN A N 1
ATOM 1529 C CA . GLN A 1 192 ? -13.359 12.996 -12.498 1.00 61.31 192 GLN A CA 1
ATOM 1530 C C . GLN A 1 192 ? -12.148 13.850 -12.877 1.00 61.31 192 GLN A C 1
ATOM 1532 O O . GLN A 1 192 ? -12.311 14.938 -13.437 1.00 61.31 192 GLN A O 1
ATOM 1537 N N . TYR A 1 193 ? -10.948 13.366 -12.572 1.00 64.12 193 TYR A N 1
ATOM 1538 C CA . TYR A 1 193 ? -9.689 14.063 -12.774 1.00 64.12 193 TYR A CA 1
ATOM 1539 C C . TYR A 1 193 ? -8.690 13.085 -13.402 1.00 64.12 193 TYR A C 1
ATOM 1541 O O . TYR A 1 193 ? -7.821 12.590 -12.701 1.00 64.12 193 TYR A O 1
ATOM 1549 N N . PRO A 1 194 ? -8.752 12.821 -14.718 1.00 62.25 194 PRO A N 1
ATOM 1550 C CA . PRO A 1 194 ? -7.840 11.870 -15.367 1.00 62.25 194 PRO A CA 1
ATOM 1551 C C . PRO A 1 194 ? -6.359 12.205 -15.135 1.00 62.25 194 PRO A C 1
ATOM 1553 O O . PRO A 1 194 ? -5.542 11.312 -14.928 1.00 62.25 194 PRO A O 1
ATOM 1556 N N . ASP A 1 195 ? -6.041 13.503 -15.043 1.00 57.12 195 ASP A N 1
ATOM 1557 C CA . ASP A 1 195 ? -4.711 14.021 -14.697 1.00 57.12 195 ASP A CA 1
ATOM 1558 C C . ASP A 1 195 ? -4.212 13.563 -13.304 1.00 57.12 195 ASP A C 1
ATOM 1560 O O . ASP A 1 195 ? -3.023 13.676 -13.013 1.00 57.12 195 ASP A O 1
ATOM 1564 N N . PHE A 1 196 ? -5.103 13.068 -12.436 1.00 52.03 196 PHE A N 1
ATOM 1565 C CA . PHE A 1 196 ? -4.804 12.539 -11.101 1.00 52.03 196 PHE A CA 1
ATOM 1566 C C . PHE A 1 196 ? -4.153 11.150 -11.150 1.00 52.03 196 PHE A C 1
ATOM 1568 O O . PHE A 1 196 ? -3.400 10.821 -10.239 1.00 52.03 196 PHE A O 1
ATOM 1575 N N . VAL A 1 197 ? -4.411 10.347 -12.193 1.00 51.31 197 VAL A N 1
ATOM 1576 C CA . VAL A 1 197 ? -4.024 8.917 -12.225 1.00 51.31 197 VAL A CA 1
ATOM 1577 C C . VAL A 1 197 ? -3.254 8.511 -13.480 1.00 51.31 197 VAL A C 1
ATOM 1579 O O . VAL A 1 197 ? -2.887 7.352 -13.613 1.00 51.31 197 VAL A O 1
ATOM 1582 N N . THR A 1 198 ? -2.916 9.447 -14.374 1.00 43.59 198 THR A N 1
ATOM 1583 C CA . THR A 1 198 ? -2.358 9.174 -15.721 1.00 43.59 198 THR A CA 1
ATOM 1584 C C . THR A 1 198 ? -1.107 8.270 -15.837 1.00 43.59 198 THR A C 1
ATOM 1586 O O . THR A 1 198 ? -0.618 8.097 -16.946 1.00 43.59 198 THR A O 1
ATOM 1589 N N . PHE A 1 199 ? -0.579 7.656 -14.775 1.00 38.00 199 PHE A N 1
ATOM 1590 C CA . PHE A 1 199 ? 0.460 6.625 -14.867 1.00 38.00 199 PHE A CA 1
ATOM 1591 C C . PHE A 1 199 ? 0.225 5.325 -14.075 1.00 38.00 199 PHE A C 1
ATOM 1593 O O . PHE A 1 199 ? 1.004 4.393 -14.256 1.00 38.00 199 PHE A O 1
ATOM 1600 N N . ALA A 1 200 ? -0.851 5.181 -13.287 1.00 34.03 200 ALA A N 1
ATOM 1601 C CA . ALA A 1 200 ? -1.038 3.988 -12.441 1.00 34.03 200 ALA A CA 1
ATOM 1602 C C . ALA A 1 200 ? -1.350 2.687 -13.218 1.00 34.03 200 ALA A C 1
ATOM 1604 O O . ALA A 1 200 ? -1.285 1.604 -12.649 1.00 34.03 200 ALA A O 1
ATOM 1605 N N . HIS A 1 201 ? -1.649 2.774 -14.519 1.00 30.09 201 HIS A N 1
ATOM 1606 C CA . HIS A 1 201 ? -2.027 1.629 -15.360 1.00 30.09 201 HIS A CA 1
ATOM 1607 C C . HIS A 1 201 ? -1.016 1.275 -16.466 1.00 30.09 201 HIS A C 1
ATOM 1609 O O . HIS A 1 201 ? -1.370 0.559 -17.402 1.00 30.09 201 HIS A O 1
ATOM 1615 N N . THR A 1 202 ? 0.232 1.759 -16.394 1.00 29.09 202 THR A N 1
ATOM 1616 C CA . THR A 1 202 ? 1.240 1.499 -17.445 1.00 29.09 202 THR A CA 1
ATOM 1617 C C . THR A 1 202 ? 2.481 0.770 -16.924 1.00 29.09 202 THR A C 1
ATOM 1619 O O . THR A 1 202 ? 3.586 1.261 -17.128 1.00 29.09 202 THR A O 1
ATOM 1622 N N . PHE A 1 203 ? 2.314 -0.392 -16.283 1.00 31.64 203 PHE A N 1
ATOM 1623 C CA . PHE A 1 203 ? 3.407 -1.344 -16.025 1.00 31.64 203 PHE A CA 1
ATOM 1624 C C . PHE A 1 203 ? 2.924 -2.790 -16.154 1.00 31.64 203 PHE A C 1
ATOM 1626 O O . PHE A 1 203 ? 1.930 -3.147 -15.479 1.00 31.64 203 PHE A O 1
#

pLDDT: mean 72.13, std 16.03, range [29.09, 94.31]

Radius of gyration: 18.5 Å; chains: 1; bounding box: 38×50×35 Å